Protein AF-A0A2N6PYP4-F1 (afdb_monomer)

Solvent-accessible surface area (backbone atoms only — not comparable to full-atom values): 13063 Å² total; per-residue (Å²): 143,83,83,83,82,66,73,66,64,59,58,57,52,51,53,54,57,56,56,68,74,60,64,76,85,66,78,79,79,72,60,98,86,59,61,52,68,49,66,52,49,76,73,45,78,26,62,72,40,50,34,92,56,58,78,47,77,70,40,59,41,58,76,51,29,41,26,33,29,41,36,20,23,26,24,45,64,95,45,98,85,57,83,66,30,43,27,20,18,33,52,30,38,27,28,22,40,43,36,35,41,97,86,60,50,76,45,70,49,73,48,92,63,65,48,74,42,69,74,41,97,56,53,55,85,60,75,31,67,25,67,44,60,90,76,27,33,30,42,32,57,51,41,31,31,29,56,48,99,85,72,49,38,20,23,7,22,42,30,39,32,19,31,37,67,42,63,43,98,88,74,32,65,28,46,39,80,85,54,80,73,46,77,39,64,16,46,40,89,50,56,83,82,69,58,78,73,75,80,59,29,30,38,60,62,77,80,38,93,49,52,44,40,41,35,31,31,41,30,24,46,10,57,70,86,87,29,39,23,11,36,23,36,24,20,28,39,43,64,126

pLDDT: mean 76.99, std 17.24, range [34.03, 97.5]

Mean predicted aligned error: 11.73 Å

Foldseek 3Di:
DDDDDDPVVVVVVVVVVVVVVDDPPDPPPDDVFFWDFFAWFDKDWFDKAFDAADWDDFQFDPRRKFFFKKKWFFFCDPDVPFQRRLFTQWIKTKIWIWTAGPVRDIATDTDPDIRTDGGDPRTPPDMWMDGHPHQKGFQAKHAAWEQDPVRHIHGRKMKTKIFHWGQDPVRFIWGDPVDDIDITMTGDPDDPDDDDDDDFGSWDDGPDNGGGFKGFGGWIFHDDRSHRSMIITIMTGRDD

Secondary structure (DSSP, 8-state):
------THHHHHHHHHHHHHT----PPP---TTSPEEPP----EEPPPEE---EEEEEEE--TTEEEEEEEEEEEP--STT-GGGG-EEEEEEEEEEEEE-TTS-EEEEE-SS-B---B-S-EEEEEEEEEPPTTEEEEEEEEEEEE-TTS-EEEEEEEEEEEEEEE-TTS-EEE-TTSPPEEEE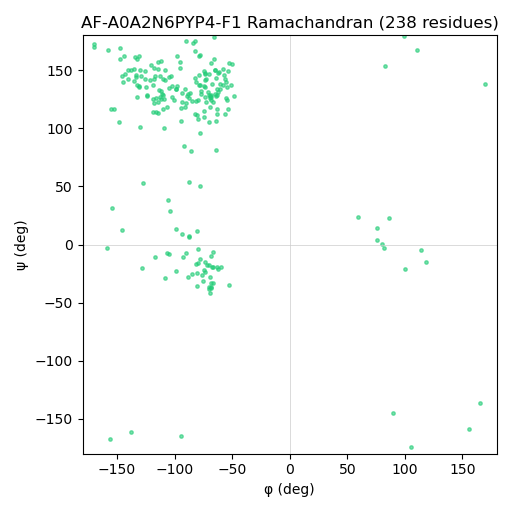EE----SSS----SS-SSSSTTSS--TTEEEEEEEEEE-SSSEEEEEEEEEE---

Radius of gyration: 22.36 Å; Cα contacts (8 Å, |Δi|>4): 614; chains: 1; bounding box: 46×84×56 Å

Nearest PDB structures (foldseek):
  3ck5-assembly1_A  TM=4.327E-01  e=3.291E+00  Streptomyces coelicolor A3(2)
  3h12-assembly1_A  TM=3.541E-01  e=2.202E+00  Bordetella bronchiseptica
  1wzn-assembly1_A  TM=3.382E-01  e=2.202E+00  Pyrococcus horikoshii OT3
  3fvd-assembly1_B  TM=3.854E-01  e=7.352E+00  Roseovarius nubinhibens ISM

Structure (mmCIF, N/CA/C/O backbone):
data_AF-A0A2N6PYP4-F1
#
_entry.id   AF-A0A2N6PYP4-F1
#
loop_
_atom_site.group_PDB
_atom_site.id
_atom_site.type_symbol
_atom_site.label_atom_id
_atom_site.label_alt_id
_atom_site.label_comp_id
_atom_site.label_asym_id
_atom_site.label_entity_id
_atom_site.label_seq_id
_atom_site.pdbx_PDB_ins_code
_atom_site.Cartn_x
_atom_site.Cartn_y
_atom_site.Cartn_z
_atom_site.occupancy
_atom_site.B_iso_or_equiv
_atom_site.auth_seq_id
_atom_site.auth_comp_id
_atom_site.auth_asym_id
_atom_site.auth_atom_id
_atom_site.pdbx_PDB_model_num
ATOM 1 N N . MET A 1 1 ? 2.612 -70.638 4.684 1.00 40.72 1 MET A N 1
ATOM 2 C CA . MET A 1 1 ? 2.086 -69.599 5.594 1.00 40.72 1 MET A CA 1
ATOM 3 C C . MET A 1 1 ? 2.219 -68.247 4.911 1.00 40.72 1 MET A C 1
ATOM 5 O O . MET A 1 1 ? 3.333 -67.774 4.770 1.00 40.72 1 MET A O 1
ATOM 9 N N . LEU A 1 2 ? 1.117 -67.657 4.447 1.00 35.19 2 LEU A N 1
ATOM 10 C CA . LEU A 1 2 ? 1.028 -66.243 4.067 1.00 35.19 2 LEU A CA 1
ATOM 11 C C . LEU A 1 2 ? -0.431 -65.823 4.271 1.00 35.19 2 LEU A C 1
ATOM 13 O O . LEU A 1 2 ? -1.338 -66.407 3.687 1.00 35.19 2 LEU A O 1
ATOM 17 N N . SER A 1 3 ? -0.645 -64.877 5.183 1.00 43.59 3 SER A N 1
ATOM 18 C CA . SER A 1 3 ? -1.962 -64.336 5.523 1.00 43.59 3 SER A CA 1
ATOM 19 C C . SER A 1 3 ? -2.417 -63.348 4.437 1.00 43.59 3 SER A C 1
ATOM 21 O O . SER A 1 3 ? -1.627 -62.469 4.077 1.00 43.59 3 SER A O 1
ATOM 23 N N . PRO A 1 4 ? -3.655 -63.434 3.912 1.00 47.22 4 PRO A N 1
ATOM 24 C CA . PRO A 1 4 ? -4.169 -62.441 2.981 1.00 47.22 4 PRO A CA 1
ATOM 25 C C . PRO A 1 4 ? -4.532 -61.158 3.740 1.00 47.22 4 PRO A C 1
ATOM 27 O O . PRO A 1 4 ? -5.439 -61.132 4.575 1.00 47.22 4 PRO A O 1
ATOM 30 N N . ARG A 1 5 ? -3.807 -60.072 3.446 1.00 48.00 5 ARG A N 1
ATOM 31 C CA . ARG A 1 5 ? -4.099 -58.724 3.953 1.00 48.00 5 ARG A CA 1
ATOM 32 C C . ARG A 1 5 ? -5.465 -58.275 3.424 1.00 48.00 5 ARG A C 1
ATOM 34 O O . ARG A 1 5 ? -5.661 -58.149 2.220 1.00 48.00 5 ARG A O 1
ATOM 41 N N . ARG A 1 6 ? -6.414 -58.056 4.339 1.00 49.41 6 ARG A N 1
ATOM 42 C CA . ARG A 1 6 ? -7.780 -57.610 4.033 1.00 49.41 6 ARG A CA 1
ATOM 43 C C . ARG A 1 6 ? -7.762 -56.161 3.503 1.00 49.41 6 ARG A C 1
ATOM 45 O O . ARG A 1 6 ? -7.258 -55.287 4.209 1.00 49.41 6 ARG A O 1
ATOM 52 N N . PRO A 1 7 ? -8.358 -55.872 2.331 1.00 52.38 7 PRO A N 1
ATOM 53 C CA . PRO A 1 7 ? -8.351 -54.540 1.707 1.00 52.38 7 PRO A CA 1
ATOM 54 C C . PRO A 1 7 ? -9.164 -53.479 2.473 1.00 52.38 7 PRO A C 1
ATOM 56 O O . PRO A 1 7 ? -9.063 -52.290 2.189 1.00 52.38 7 PRO A O 1
ATOM 59 N N . TRP A 1 8 ? -9.945 -53.882 3.479 1.00 48.03 8 TRP A N 1
ATOM 60 C CA . TRP A 1 8 ? -10.807 -52.978 4.248 1.00 48.03 8 TRP A CA 1
ATOM 61 C C . TRP A 1 8 ? -10.057 -52.084 5.242 1.00 48.03 8 TRP A C 1
ATOM 63 O O . TRP A 1 8 ? -10.564 -51.026 5.590 1.00 48.03 8 TRP A O 1
ATOM 73 N N . ALA A 1 9 ? -8.845 -52.462 5.663 1.00 50.41 9 ALA A N 1
ATOM 74 C CA . ALA A 1 9 ? -8.043 -51.640 6.575 1.00 50.41 9 ALA A CA 1
ATOM 75 C C . ALA A 1 9 ? -7.438 -50.397 5.892 1.00 50.41 9 ALA A C 1
ATOM 77 O O . ALA A 1 9 ? -7.134 -49.411 6.555 1.00 50.41 9 ALA A O 1
ATOM 78 N N . VAL A 1 10 ? -7.276 -50.429 4.564 1.00 53.16 10 VAL A N 1
ATOM 79 C CA . VAL A 1 10 ? -6.710 -49.307 3.795 1.00 53.16 10 VAL A CA 1
ATOM 80 C C . VAL A 1 10 ? -7.774 -48.235 3.535 1.00 53.16 10 VAL A C 1
ATOM 82 O O . VAL A 1 10 ? -7.481 -47.044 3.608 1.00 53.16 10 VAL A O 1
ATOM 85 N N . ALA A 1 11 ? -9.028 -48.642 3.315 1.00 52.53 11 ALA A N 1
ATOM 86 C CA . ALA A 1 11 ? -10.138 -47.717 3.085 1.00 52.53 11 ALA A CA 1
ATOM 87 C C . ALA A 1 11 ? -10.508 -46.903 4.341 1.00 52.53 11 ALA A C 1
ATOM 89 O O . ALA A 1 11 ? -10.811 -45.715 4.238 1.00 52.53 11 ALA A O 1
ATOM 90 N N . THR A 1 12 ? -10.432 -47.502 5.535 1.00 52.97 12 THR A N 1
ATOM 91 C CA . THR A 1 12 ? -10.719 -46.802 6.798 1.00 52.97 12 THR A CA 1
ATOM 92 C C . THR A 1 12 ? -9.602 -45.853 7.231 1.00 52.97 12 THR A C 1
ATOM 94 O O . THR A 1 12 ? -9.903 -44.802 7.793 1.00 52.97 12 THR A O 1
ATOM 97 N N . MET A 1 13 ? -8.332 -46.146 6.919 1.00 50.28 13 MET A N 1
ATOM 98 C CA . MET A 1 13 ? -7.240 -45.192 7.167 1.00 50.28 13 MET A CA 1
ATOM 99 C C . MET A 1 13 ? -7.304 -43.975 6.235 1.00 50.28 13 MET A C 1
ATOM 101 O O . MET A 1 13 ? -7.039 -42.863 6.682 1.00 50.28 13 MET A O 1
ATOM 105 N N . LEU A 1 14 ? -7.712 -44.147 4.971 1.00 47.47 14 LEU A N 1
ATOM 106 C CA . LEU A 1 14 ? -7.823 -43.023 4.034 1.00 47.47 14 LEU A CA 1
ATOM 107 C C . LEU A 1 14 ? -8.955 -42.054 4.427 1.00 47.47 14 LEU A C 1
ATOM 109 O O . LEU A 1 14 ? -8.780 -40.840 4.345 1.00 47.47 14 LEU A O 1
ATOM 113 N N . ALA A 1 15 ? -10.079 -42.574 4.932 1.00 51.50 15 ALA A N 1
ATOM 114 C CA . ALA A 1 15 ? -11.191 -41.755 5.420 1.00 51.50 15 ALA A CA 1
ATOM 115 C C . ALA A 1 15 ? -10.836 -40.944 6.683 1.00 51.50 15 ALA A C 1
ATOM 117 O O . ALA A 1 15 ? -11.301 -39.815 6.832 1.00 51.50 15 ALA A O 1
ATOM 118 N N . LEU A 1 16 ? -9.973 -41.473 7.562 1.00 47.06 16 LEU A N 1
ATOM 119 C CA . LEU A 1 16 ? -9.510 -40.743 8.748 1.00 47.06 16 LEU A CA 1
ATOM 120 C C . LEU A 1 16 ? -8.568 -39.584 8.382 1.00 47.06 16 LEU A C 1
ATOM 122 O O . LEU A 1 16 ? -8.659 -38.507 8.966 1.00 47.06 16 LEU A O 1
ATOM 126 N N . VAL A 1 17 ? -7.700 -39.783 7.383 1.00 50.62 17 VAL A N 1
ATOM 127 C CA . VAL A 1 17 ? -6.787 -38.734 6.899 1.00 50.62 17 VAL A CA 1
ATOM 128 C C . VAL A 1 17 ? -7.570 -37.628 6.183 1.00 50.62 17 VAL A C 1
ATOM 130 O O . VAL A 1 17 ? -7.347 -36.451 6.459 1.00 50.62 17 VAL A O 1
ATOM 133 N N . LEU A 1 18 ? -8.564 -37.974 5.358 1.00 46.16 18 LEU A N 1
ATOM 134 C CA . LEU A 1 18 ? -9.419 -36.992 4.674 1.00 46.16 18 LEU A CA 1
ATOM 135 C C . LEU A 1 18 ? -10.347 -36.218 5.628 1.00 46.16 18 LEU A C 1
ATOM 137 O O . LEU A 1 18 ? -10.568 -35.030 5.411 1.00 46.16 18 LEU A O 1
ATOM 141 N N . GLY A 1 19 ? -10.830 -36.836 6.712 1.00 41.84 19 GLY A N 1
ATOM 142 C CA . GLY A 1 19 ? -11.608 -36.140 7.747 1.00 41.84 19 GLY A CA 1
ATOM 143 C C . GLY A 1 19 ? -10.784 -35.146 8.577 1.00 41.84 19 GLY A C 1
AT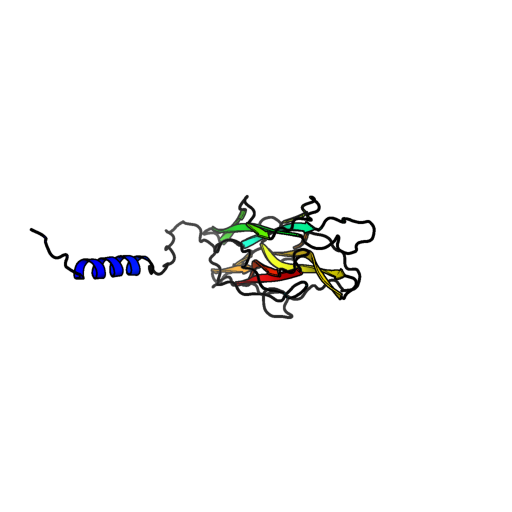OM 144 O O . GLY A 1 19 ? -11.320 -34.146 9.044 1.00 41.84 19 GLY A O 1
ATOM 145 N N . SER A 1 20 ? -9.473 -35.376 8.718 1.00 43.94 20 SER A N 1
ATOM 146 C CA . SER A 1 20 ? -8.565 -34.467 9.439 1.00 43.94 20 SER A CA 1
ATOM 147 C C . SER A 1 20 ? -8.113 -33.243 8.627 1.00 43.94 20 SER A C 1
ATOM 149 O O . SER A 1 20 ? -7.643 -32.267 9.205 1.00 43.94 20 SER A O 1
ATOM 151 N N . LEU A 1 21 ? -8.286 -33.268 7.301 1.00 42.66 21 LEU A N 1
ATOM 152 C CA . LEU A 1 21 ? -7.929 -32.171 6.389 1.00 42.66 21 LEU A CA 1
ATOM 153 C C . LEU A 1 21 ? -9.067 -31.162 6.166 1.00 42.66 21 LEU A C 1
ATOM 155 O O . LEU A 1 21 ? -8.844 -30.115 5.564 1.00 42.66 21 LEU A O 1
ATOM 159 N N . VAL A 1 22 ? -10.269 -31.451 6.672 1.00 43.41 22 VAL A N 1
ATOM 160 C CA . VAL A 1 22 ? -11.443 -30.569 6.599 1.00 43.41 22 VAL A CA 1
ATOM 161 C C . VAL A 1 22 ? -12.012 -30.372 8.003 1.00 43.41 22 VAL A C 1
ATOM 163 O O . VAL A 1 22 ? -13.191 -30.595 8.263 1.00 43.41 22 VAL A O 1
ATOM 166 N N . ALA A 1 23 ? -11.164 -29.961 8.945 1.00 39.88 23 ALA A N 1
ATOM 167 C CA . ALA A 1 23 ? -11.688 -29.229 10.085 1.00 39.88 23 ALA A CA 1
ATOM 168 C C . ALA A 1 23 ? -12.144 -27.864 9.542 1.00 39.88 23 ALA A C 1
ATOM 170 O O . ALA A 1 23 ? -11.304 -27.135 9.002 1.00 39.88 23 ALA A O 1
ATOM 171 N N . PRO A 1 24 ? -13.435 -27.490 9.626 1.00 38.03 24 PRO A N 1
ATOM 172 C CA . PRO A 1 24 ? -13.783 -26.091 9.464 1.00 38.03 24 PRO A CA 1
ATOM 173 C C . PRO A 1 24 ? -12.938 -25.327 10.481 1.00 38.03 24 PRO A C 1
ATOM 175 O O . PRO A 1 24 ? -12.940 -25.663 11.668 1.00 38.03 24 PRO A O 1
ATOM 178 N N . VAL A 1 25 ? -12.169 -24.348 10.004 1.00 45.28 25 VAL A N 1
ATOM 179 C CA . VAL A 1 25 ? -11.500 -23.365 10.854 1.00 45.28 25 VAL A CA 1
ATOM 180 C C . VAL A 1 25 ? -12.620 -22.577 11.525 1.00 45.28 25 VAL A C 1
ATOM 182 O O . VAL A 1 25 ? -13.053 -21.537 11.041 1.00 45.28 25 VAL A O 1
ATOM 185 N N . LEU A 1 26 ? -13.186 -23.138 12.590 1.00 38.81 26 LEU A N 1
ATOM 186 C CA . LEU A 1 26 ? -14.038 -22.395 13.494 1.00 38.81 26 LEU A CA 1
ATOM 187 C C . LEU A 1 26 ? -13.125 -21.342 14.124 1.00 38.81 26 LEU A C 1
ATOM 189 O O . LEU A 1 26 ? -12.041 -21.706 14.599 1.00 38.81 26 LEU A O 1
ATOM 193 N N . PRO A 1 27 ? -13.498 -20.052 14.098 1.00 41.19 27 PRO A N 1
ATOM 194 C CA . PRO A 1 27 ? -12.722 -19.042 14.792 1.00 41.19 27 PRO A CA 1
ATOM 195 C C . PRO A 1 27 ? -12.602 -19.482 16.251 1.00 41.19 27 PRO A C 1
ATOM 197 O O . PRO A 1 27 ? -13.602 -19.814 16.891 1.00 41.19 27 PRO A O 1
ATOM 200 N N . ALA A 1 28 ? -11.368 -19.553 16.750 1.00 47.03 28 ALA A N 1
ATOM 201 C CA . ALA A 1 28 ? -11.121 -19.805 18.157 1.00 47.03 28 ALA A CA 1
ATOM 202 C C . ALA A 1 28 ? -11.912 -18.761 18.952 1.00 47.03 28 ALA A C 1
ATOM 204 O O . ALA A 1 28 ? -11.684 -17.560 18.804 1.00 47.03 28 ALA A O 1
ATOM 205 N N . THR A 1 29 ? -12.884 -19.207 19.745 1.00 44.16 29 THR A N 1
ATOM 206 C CA . THR A 1 29 ? -13.610 -18.325 20.655 1.00 44.16 29 THR A CA 1
ATOM 207 C C . THR A 1 29 ? -12.601 -17.809 21.671 1.00 44.16 29 THR A C 1
ATOM 209 O O . THR A 1 29 ? -12.132 -18.579 22.511 1.00 44.16 29 THR A O 1
ATOM 212 N N . ALA A 1 30 ? -12.222 -16.538 21.543 1.00 47.59 30 ALA A N 1
ATOM 213 C CA . ALA A 1 30 ? -11.328 -15.869 22.476 1.00 47.59 30 ALA A CA 1
ATOM 214 C C . ALA A 1 30 ? -11.882 -16.000 23.903 1.00 47.59 30 ALA A C 1
ATOM 216 O O . ALA A 1 30 ? -13.089 -15.850 24.124 1.00 47.59 30 ALA A O 1
ATOM 217 N N . ALA A 1 31 ? -11.014 -16.313 24.868 1.00 42.62 31 ALA A N 1
ATOM 218 C CA . ALA A 1 31 ? -11.417 -16.345 26.265 1.00 42.62 31 ALA A CA 1
ATOM 219 C C . ALA A 1 31 ? -11.799 -14.922 26.721 1.00 42.62 31 ALA A C 1
ATOM 221 O O . ALA A 1 31 ? -11.241 -13.944 26.213 1.00 42.62 31 ALA A O 1
ATOM 222 N N . PRO A 1 32 ? -12.727 -14.766 27.685 1.00 41.81 32 PRO A N 1
ATOM 223 C CA . PRO A 1 32 ? -13.053 -13.456 28.236 1.00 41.81 32 PRO A CA 1
ATOM 224 C C . PRO A 1 32 ? -11.788 -12.781 28.789 1.00 41.81 32 PRO A C 1
ATOM 226 O O . PRO A 1 32 ? -11.223 -13.243 29.779 1.00 41.81 32 PRO A O 1
ATOM 229 N N . GLY A 1 33 ? -11.346 -11.699 28.142 1.00 47.91 33 GLY A N 1
ATOM 230 C CA . GLY A 1 33 ? -10.139 -10.956 28.517 1.00 47.91 33 GLY A CA 1
ATOM 231 C C . GLY A 1 33 ? -9.039 -10.910 27.453 1.00 47.91 33 GLY A C 1
ATOM 232 O O . GLY A 1 33 ? -8.169 -10.046 27.562 1.00 47.91 33 GLY A O 1
ATOM 233 N N . ASP A 1 34 ? -9.092 -11.754 26.420 1.00 50.62 34 ASP A N 1
ATOM 234 C CA . ASP A 1 34 ? -8.129 -11.698 25.316 1.00 50.62 34 ASP A CA 1
ATOM 235 C C . ASP A 1 34 ? -8.480 -10.573 24.325 1.00 50.62 34 ASP A C 1
ATOM 237 O O . ASP A 1 34 ? -9.653 -10.406 23.975 1.00 50.62 34 ASP A O 1
ATOM 241 N N . PRO A 1 35 ? -7.492 -9.791 23.846 1.00 57.16 35 PRO A N 1
ATOM 242 C CA . PRO A 1 35 ? -7.743 -8.769 22.841 1.00 57.16 35 PRO A CA 1
ATOM 243 C C . PRO A 1 35 ? -8.259 -9.417 21.555 1.00 57.16 35 PRO A C 1
ATOM 245 O O . PRO A 1 35 ? -7.662 -10.367 21.040 1.00 57.16 35 PRO A O 1
ATOM 248 N N . ALA A 1 36 ? -9.347 -8.874 21.008 1.00 65.94 36 ALA A N 1
ATOM 249 C CA . ALA A 1 36 ? -9.861 -9.327 19.725 1.00 65.94 36 ALA A CA 1
ATOM 250 C C . ALA A 1 36 ? -8.811 -9.054 18.635 1.00 65.94 36 ALA A C 1
ATOM 252 O O . ALA A 1 36 ? -8.284 -7.939 18.520 1.00 65.94 36 ALA A O 1
ATOM 253 N N . GLN A 1 37 ? -8.483 -10.086 17.854 1.00 70.12 37 GLN A N 1
ATOM 254 C CA . GLN A 1 37 ? -7.639 -9.946 16.671 1.00 70.12 37 GLN A CA 1
ATOM 255 C C . GLN A 1 37 ? -8.477 -9.474 15.489 1.00 70.12 37 GLN A C 1
ATOM 257 O O . GLN A 1 37 ? -9.617 -9.899 15.310 1.00 70.12 37 GLN A O 1
ATOM 262 N N . LEU A 1 38 ? -7.883 -8.623 14.655 1.00 79.31 38 LEU A N 1
ATOM 263 C CA . LEU A 1 38 ? -8.496 -8.225 13.396 1.00 79.31 38 LEU A CA 1
ATOM 264 C C . LEU A 1 38 ? -8.586 -9.419 12.440 1.00 79.31 38 LEU A C 1
ATOM 266 O O . LEU A 1 38 ? -7.566 -10.005 12.073 1.00 79.31 38 LEU A O 1
ATOM 270 N N . TYR A 1 39 ? -9.803 -9.719 11.996 1.00 79.50 39 TYR A N 1
ATOM 271 C CA . TYR A 1 39 ? -10.062 -10.617 10.880 1.00 79.50 39 TYR A CA 1
ATOM 272 C C . TYR A 1 39 ? -10.304 -9.794 9.612 1.00 79.50 39 TYR A C 1
ATOM 274 O O . TYR A 1 39 ? -11.030 -8.804 9.641 1.00 79.50 39 TYR A O 1
ATOM 282 N N . LEU A 1 40 ? -9.678 -10.185 8.504 1.00 83.50 40 LEU A N 1
ATOM 283 C CA . LEU A 1 40 ? -9.861 -9.545 7.203 1.00 83.50 40 LEU A CA 1
ATOM 284 C C . LEU A 1 40 ? -10.566 -10.509 6.253 1.00 83.50 40 LEU A C 1
ATOM 286 O O . LEU A 1 40 ? -10.326 -11.717 6.284 1.00 83.50 40 LEU A O 1
ATOM 290 N N . GLY A 1 41 ? -11.419 -9.969 5.385 1.00 81.25 41 GLY A N 1
ATOM 291 C CA . GLY A 1 41 ? -12.081 -10.737 4.340 1.00 81.25 41 GLY A CA 1
ATOM 292 C C . GLY A 1 41 ? -11.117 -11.289 3.282 1.00 81.25 41 GLY A C 1
ATOM 293 O O . GLY A 1 41 ? -9.904 -11.037 3.279 1.00 81.25 41 GLY A O 1
ATOM 294 N N . VAL A 1 42 ? -11.684 -12.027 2.326 1.00 85.38 42 VAL A N 1
ATOM 295 C CA . VAL A 1 42 ? -10.950 -12.524 1.153 1.00 85.38 42 VAL A CA 1
ATOM 296 C C . VAL A 1 42 ? -10.401 -11.345 0.349 1.00 85.38 42 VAL A C 1
ATOM 298 O O . VAL A 1 42 ? -11.085 -10.334 0.175 1.00 85.38 42 VAL A O 1
ATOM 301 N N . SER A 1 43 ? -9.160 -11.462 -0.135 1.00 85.81 43 SER A N 1
ATOM 302 C CA . SER A 1 43 ? -8.577 -10.410 -0.961 1.00 85.81 43 SER A CA 1
ATOM 303 C C . SER A 1 43 ? -9.169 -10.374 -2.367 1.00 85.81 43 SER A C 1
ATOM 305 O O . SER A 1 43 ? -9.503 -11.399 -2.960 1.00 85.81 43 SER A O 1
ATOM 307 N N . TYR A 1 44 ? -9.259 -9.169 -2.917 1.00 86.06 44 TYR A N 1
ATOM 308 C CA . TYR A 1 44 ? -9.655 -8.907 -4.295 1.00 86.06 44 TYR A CA 1
ATOM 309 C C . TYR A 1 44 ? -8.714 -7.883 -4.935 1.00 86.06 44 TYR A C 1
ATOM 311 O O . TYR A 1 44 ? -7.989 -7.158 -4.249 1.00 86.06 44 TYR A O 1
ATOM 319 N N . GLU A 1 45 ? -8.705 -7.839 -6.264 1.00 84.94 45 GLU A N 1
ATOM 320 C CA . GLU A 1 45 ? -7.782 -7.000 -7.026 1.00 84.94 45 GLU A CA 1
ATOM 321 C C . GLU A 1 45 ? -8.369 -5.617 -7.315 1.00 84.94 45 GLU A C 1
ATOM 323 O O . GLU A 1 45 ? -9.510 -5.475 -7.758 1.00 84.94 45 GLU A O 1
ATOM 328 N N . GLY A 1 46 ? -7.556 -4.591 -7.087 1.00 81.88 46 GLY A N 1
ATOM 329 C CA . GLY A 1 46 ? -7.806 -3.226 -7.520 1.00 81.88 46 GLY A CA 1
ATOM 330 C C . GLY A 1 46 ? -7.371 -2.962 -8.968 1.00 81.88 46 GLY A C 1
ATOM 331 O O . GLY A 1 46 ? -6.706 -3.799 -9.587 1.00 81.88 46 GLY A O 1
ATOM 332 N N . PRO A 1 47 ? -7.679 -1.775 -9.525 1.00 81.81 47 PRO A N 1
ATOM 333 C CA . PRO A 1 47 ? -7.190 -1.354 -10.833 1.00 81.81 47 PRO A CA 1
ATOM 334 C C . PRO A 1 47 ? -5.663 -1.259 -10.882 1.00 81.81 47 PRO A C 1
ATOM 336 O O . PRO A 1 47 ? -5.017 -0.873 -9.907 1.00 81.81 47 PRO A O 1
ATOM 339 N N . ILE A 1 48 ? -5.105 -1.535 -12.056 1.00 84.38 48 ILE A N 1
ATOM 340 C CA . ILE A 1 48 ? -3.661 -1.565 -12.287 1.00 84.38 48 ILE A CA 1
ATOM 341 C C . ILE A 1 48 ? -3.004 -0.175 -12.243 1.00 84.38 48 ILE A C 1
ATOM 343 O O . ILE A 1 48 ? -3.591 0.822 -12.671 1.00 84.38 48 ILE A O 1
ATOM 347 N N . VAL A 1 49 ? -1.760 -0.132 -11.764 1.00 81.94 49 VAL A N 1
ATOM 348 C CA . VAL A 1 49 ? -0.788 0.956 -11.947 1.00 81.94 49 VAL A CA 1
ATOM 349 C C . VAL A 1 49 ? 0.315 0.455 -12.879 1.00 81.94 49 VAL A C 1
ATOM 351 O O . VAL A 1 49 ? 0.870 -0.607 -12.619 1.00 81.94 49 VAL A O 1
ATOM 354 N N . GLY A 1 50 ? 0.646 1.193 -13.943 1.00 81.44 50 GLY A N 1
ATOM 355 C CA . GLY A 1 50 ? 1.609 0.755 -14.965 1.00 81.44 50 GLY A CA 1
ATOM 356 C C . GLY A 1 50 ? 0.973 -0.022 -16.124 1.00 81.44 50 GLY A C 1
ATOM 357 O O . GLY A 1 50 ? -0.135 0.296 -16.558 1.00 81.44 50 GLY A O 1
ATOM 358 N N . SER A 1 51 ? 1.694 -1.011 -16.649 1.00 83.06 51 SER A N 1
ATOM 359 C CA . SER A 1 51 ? 1.290 -1.866 -17.771 1.00 83.06 51 SER A CA 1
ATOM 360 C C . SER A 1 51 ? 0.712 -3.200 -17.309 1.00 83.06 51 SER A C 1
ATOM 362 O O . SER A 1 51 ? 1.287 -3.872 -16.456 1.00 83.06 51 SER A O 1
ATOM 364 N N . ALA A 1 52 ? -0.389 -3.624 -17.934 1.00 82.00 52 ALA A N 1
ATOM 365 C CA . ALA A 1 52 ? -0.948 -4.963 -17.744 1.00 82.00 52 ALA A CA 1
ATOM 366 C C . ALA A 1 52 ? -0.082 -6.011 -18.452 1.00 82.00 52 ALA A C 1
ATOM 368 O O . ALA A 1 52 ? 0.203 -5.867 -19.645 1.00 82.00 52 ALA A O 1
ATOM 369 N N . LYS A 1 53 ? 0.328 -7.047 -17.715 1.00 82.12 53 LYS A N 1
ATOM 370 C CA . LYS A 1 53 ? 1.111 -8.190 -18.202 1.00 82.12 53 LYS A CA 1
ATOM 371 C C . LYS A 1 53 ? 0.558 -9.480 -17.589 1.00 82.12 53 LYS A C 1
ATOM 373 O O . LYS A 1 53 ? -0.587 -9.508 -17.140 1.00 82.12 53 LYS A O 1
ATOM 378 N N . ASP A 1 54 ? 1.353 -10.545 -17.610 1.00 75.81 54 ASP A N 1
ATOM 379 C CA . ASP A 1 54 ? 1.013 -11.773 -16.909 1.00 75.81 54 ASP A CA 1
ATOM 380 C C . ASP A 1 54 ? 1.077 -11.542 -15.395 1.00 75.81 54 ASP A C 1
ATOM 382 O O . ASP A 1 54 ? 2.059 -11.027 -14.846 1.00 75.81 54 ASP A O 1
ATOM 386 N N . LEU A 1 55 ? -0.017 -11.921 -14.737 1.00 64.56 55 LEU A N 1
ATOM 387 C CA . LEU A 1 55 ? -0.208 -11.797 -13.300 1.00 64.56 55 LEU A CA 1
ATOM 388 C C . LEU A 1 55 ? 0.708 -12.768 -12.555 1.00 64.56 55 LEU A C 1
ATOM 390 O O . LEU A 1 55 ? 0.637 -13.983 -12.756 1.00 64.56 55 LEU A O 1
ATOM 394 N N . THR A 1 56 ? 1.505 -12.250 -11.622 1.00 68.00 56 THR A N 1
ATOM 395 C CA . THR A 1 56 ? 2.172 -13.097 -10.630 1.00 68.00 56 THR A CA 1
ATOM 396 C C . THR A 1 56 ? 1.230 -13.414 -9.468 1.00 68.00 56 THR A C 1
ATOM 398 O O . THR A 1 56 ? 0.201 -12.762 -9.267 1.00 68.00 56 THR A O 1
ATOM 401 N N . ALA A 1 57 ? 1.608 -14.391 -8.640 1.00 81.88 57 ALA A N 1
ATOM 402 C CA . ALA A 1 57 ? 0.969 -14.584 -7.341 1.00 81.88 57 ALA A CA 1
ATOM 403 C C . ALA A 1 57 ? 0.988 -13.273 -6.513 1.00 81.88 57 ALA A C 1
ATOM 405 O O . ALA A 1 57 ? 1.908 -12.460 -6.677 1.00 81.88 57 ALA A O 1
ATOM 406 N N . PRO A 1 58 ? -0.014 -13.046 -5.644 1.00 86.62 58 PRO A N 1
ATOM 407 C CA . PRO A 1 58 ? -0.067 -11.854 -4.807 1.00 86.62 58 PRO A CA 1
ATOM 408 C C . PRO A 1 58 ? 1.048 -11.832 -3.757 1.00 86.62 58 PRO A C 1
ATOM 410 O O . PRO A 1 58 ? 1.300 -12.824 -3.075 1.00 86.62 58 PRO A O 1
ATOM 413 N N . THR A 1 59 ? 1.644 -10.656 -3.575 1.00 93.25 59 THR A N 1
ATOM 414 C CA . THR A 1 59 ? 2.480 -10.308 -2.424 1.00 93.25 59 THR A CA 1
ATOM 415 C C . THR A 1 59 ? 1.580 -9.620 -1.403 1.00 93.25 59 THR A C 1
ATOM 417 O O . THR A 1 59 ? 1.168 -8.476 -1.601 1.00 93.25 59 THR A O 1
ATOM 420 N N . GLU A 1 60 ? 1.236 -10.312 -0.318 1.00 93.81 60 GLU A N 1
ATOM 421 C CA . GLU A 1 60 ? 0.279 -9.833 0.686 1.00 93.81 60 GLU A CA 1
ATOM 422 C C . GLU A 1 60 ? 0.821 -9.960 2.107 1.00 93.81 60 GLU A C 1
ATOM 424 O O . GLU A 1 60 ? 1.557 -10.886 2.444 1.00 93.81 60 GLU A O 1
ATOM 429 N N . CYS A 1 61 ? 0.373 -9.054 2.974 1.00 93.44 61 CYS A N 1
ATOM 430 C CA . CYS A 1 61 ? 0.456 -9.240 4.411 1.00 93.44 61 CYS A CA 1
ATOM 431 C C . CYS A 1 61 ? -0.280 -10.520 4.848 1.00 93.44 61 CYS A C 1
ATOM 433 O O . CYS A 1 61 ? -1.282 -10.894 4.224 1.00 93.44 61 CYS A O 1
ATOM 435 N N . PRO A 1 62 ? 0.148 -11.167 5.951 1.00 89.69 62 PRO A N 1
ATOM 436 C CA . PRO A 1 62 ? -0.583 -12.285 6.547 1.00 89.69 62 PRO A CA 1
ATOM 437 C C . PRO A 1 62 ? -2.070 -11.963 6.771 1.00 89.69 62 PRO A C 1
ATOM 439 O O . PRO A 1 62 ? -2.440 -10.799 6.914 1.00 89.69 62 PRO A O 1
ATOM 442 N N . ALA A 1 63 ? -2.924 -12.990 6.821 1.00 81.19 63 ALA A N 1
ATOM 443 C CA . ALA A 1 63 ? -4.386 -12.831 6.839 1.00 81.19 63 ALA A CA 1
ATOM 444 C C . ALA A 1 63 ? -4.913 -11.878 7.935 1.00 81.19 63 ALA A C 1
ATOM 446 O O . ALA A 1 63 ? -5.838 -11.117 7.679 1.00 81.19 63 ALA A O 1
ATOM 447 N N . ASN A 1 64 ? -4.272 -11.849 9.108 1.00 80.44 64 ASN A N 1
ATOM 448 C CA . ASN A 1 64 ? -4.673 -11.016 10.253 1.00 80.44 64 ASN A CA 1
ATOM 449 C C . ASN A 1 64 ? -3.764 -9.785 10.427 1.00 80.44 64 ASN A C 1
ATOM 451 O O . ASN A 1 64 ? -3.474 -9.343 11.540 1.00 80.44 64 ASN A O 1
ATOM 455 N N . SER A 1 65 ? -3.197 -9.281 9.333 1.00 89.00 65 SER A N 1
ATOM 456 C CA . SER A 1 65 ? -2.269 -8.154 9.351 1.00 89.00 65 SER A CA 1
ATOM 457 C C . SER A 1 65 ? -2.620 -7.131 8.287 1.00 89.00 65 SER A C 1
ATOM 459 O O . SER A 1 65 ? -3.059 -7.462 7.187 1.00 89.00 65 SER A O 1
ATOM 461 N N . VAL A 1 66 ? -2.378 -5.871 8.618 1.00 90.81 66 VAL A N 1
ATOM 462 C CA . VAL A 1 66 ? -2.605 -4.729 7.735 1.00 90.81 66 VAL A CA 1
ATOM 463 C C . VAL A 1 66 ? -1.287 -4.145 7.266 1.00 90.81 66 VAL A C 1
ATOM 465 O O . VAL A 1 66 ? -0.285 -4.185 7.982 1.00 90.81 66 VAL A O 1
ATOM 468 N N . LEU A 1 67 ? -1.292 -3.577 6.066 1.00 94.75 67 LEU A N 1
ATOM 469 C CA . LEU A 1 67 ? -0.133 -2.901 5.506 1.00 94.75 67 LEU A CA 1
ATOM 470 C C . LEU A 1 67 ? 0.133 -1.579 6.250 1.00 94.75 67 LEU A C 1
ATOM 472 O O . LEU A 1 67 ? -0.774 -0.762 6.428 1.00 94.75 67 LEU A O 1
ATOM 476 N N . THR A 1 68 ? 1.381 -1.354 6.662 1.00 95.38 68 THR A N 1
ATOM 477 C CA . THR A 1 68 ? 1.816 -0.140 7.381 1.00 95.38 68 THR A CA 1
ATOM 478 C C . THR A 1 68 ? 3.032 0.540 6.771 1.00 95.38 68 THR A C 1
ATOM 480 O O . THR A 1 68 ? 3.217 1.738 6.980 1.00 95.38 68 THR A O 1
ATOM 483 N N . ALA A 1 69 ? 3.830 -0.164 5.971 1.00 96.31 69 ALA A N 1
ATOM 484 C CA . ALA A 1 69 ? 4.867 0.469 5.170 1.00 96.31 69 ALA A CA 1
ATOM 485 C C . ALA A 1 69 ? 5.092 -0.255 3.850 1.00 96.31 69 ALA A C 1
ATOM 487 O O . ALA A 1 69 ? 4.778 -1.435 3.694 1.00 96.31 69 ALA A O 1
ATOM 488 N N . VAL A 1 70 ? 5.693 0.463 2.912 1.00 96.94 70 VAL A N 1
ATOM 489 C CA . VAL A 1 70 ? 6.207 -0.092 1.664 1.00 96.94 70 VAL A CA 1
ATOM 490 C C . VAL A 1 70 ? 7.664 0.286 1.507 1.00 96.94 70 VAL A C 1
ATOM 492 O O . VAL A 1 70 ? 8.101 1.349 1.955 1.00 96.94 70 VAL A O 1
ATOM 495 N N . ARG A 1 71 ? 8.408 -0.592 0.849 1.00 95.94 71 ARG A N 1
ATOM 496 C CA . ARG A 1 71 ? 9.818 -0.398 0.559 1.00 95.94 71 ARG A CA 1
ATOM 497 C C . ARG A 1 71 ? 10.073 -0.715 -0.896 1.00 95.94 71 ARG A C 1
ATOM 499 O O . ARG A 1 71 ? 9.700 -1.785 -1.366 1.00 95.94 71 ARG A O 1
ATOM 506 N N . THR A 1 72 ? 10.687 0.212 -1.604 1.00 94.44 72 THR A N 1
ATOM 507 C CA . THR A 1 72 ? 10.877 0.118 -3.045 1.00 94.44 72 THR A CA 1
ATOM 508 C C . THR A 1 72 ? 12.316 0.403 -3.428 1.00 94.44 72 THR A C 1
ATOM 510 O O . THR A 1 72 ? 13.101 0.950 -2.654 1.00 94.44 72 THR A O 1
ATOM 513 N N . GLU A 1 73 ? 12.673 -0.004 -4.635 1.00 92.38 73 GLU A N 1
ATOM 514 C CA . GLU A 1 73 ? 13.966 0.284 -5.235 1.00 92.38 73 GLU A CA 1
ATOM 515 C C . GLU A 1 73 ? 13.757 0.488 -6.729 1.00 92.38 73 GLU A C 1
ATOM 517 O O . GLU A 1 73 ? 12.955 -0.221 -7.344 1.00 92.38 73 GLU A O 1
ATOM 522 N N . ASN A 1 74 ? 14.454 1.467 -7.297 1.00 89.31 74 ASN A N 1
ATOM 523 C CA . ASN A 1 74 ? 14.421 1.738 -8.726 1.00 89.31 74 ASN A CA 1
ATOM 524 C C . ASN A 1 74 ? 15.623 1.104 -9.433 1.00 89.31 74 ASN A C 1
ATOM 526 O O . ASN A 1 74 ? 16.633 0.750 -8.816 1.00 89.31 74 ASN A O 1
ATOM 530 N N . ARG A 1 75 ? 15.506 0.976 -10.751 1.00 85.81 75 ARG A N 1
ATOM 531 C CA . ARG A 1 75 ? 16.545 0.470 -11.642 1.00 85.81 75 ARG A CA 1
ATOM 532 C C . ARG A 1 75 ? 17.793 1.365 -11.611 1.00 85.81 75 ARG A C 1
ATOM 534 O O . ARG A 1 75 ? 17.722 2.582 -11.405 1.00 85.81 75 ARG A O 1
ATOM 541 N N . THR A 1 76 ? 18.966 0.771 -11.793 1.00 78.62 76 THR A N 1
ATOM 542 C CA . THR A 1 76 ? 20.197 1.526 -12.057 1.00 78.62 76 THR A CA 1
ATOM 543 C C . THR A 1 76 ? 20.201 2.078 -13.490 1.00 78.62 76 THR A C 1
ATOM 545 O O . THR A 1 76 ? 19.641 1.475 -14.404 1.00 78.62 76 THR A O 1
ATOM 548 N N . ALA A 1 77 ? 20.820 3.241 -13.699 1.00 65.00 77 ALA A N 1
ATOM 549 C CA . ALA A 1 77 ? 21.010 3.816 -15.028 1.00 65.00 77 ALA A CA 1
ATOM 550 C C . ALA A 1 77 ? 22.294 3.247 -15.655 1.00 65.00 77 ALA A C 1
ATOM 552 O O . ALA A 1 77 ? 23.337 3.897 -15.626 1.00 65.00 77 ALA A O 1
ATOM 553 N N . GLU A 1 78 ? 22.258 2.042 -16.224 1.00 55.34 78 GLU A N 1
ATOM 554 C CA . GLU A 1 78 ? 23.411 1.469 -16.946 1.00 55.34 78 GLU A CA 1
ATOM 555 C C . GLU A 1 78 ? 23.568 2.065 -18.363 1.00 55.34 78 GLU A C 1
ATOM 557 O O . GLU A 1 78 ? 23.642 1.345 -19.348 1.00 55.34 78 GLU A O 1
ATOM 562 N N . ALA A 1 79 ? 23.560 3.400 -18.475 1.00 38.94 79 ALA A N 1
ATOM 563 C CA . ALA A 1 79 ? 24.138 4.219 -19.554 1.00 38.94 79 ALA A CA 1
ATOM 564 C C . ALA A 1 79 ? 23.672 5.684 -19.397 1.00 38.94 79 ALA A C 1
ATOM 566 O O . ALA A 1 79 ? 22.474 5.912 -19.174 1.00 38.94 79 ALA A O 1
ATOM 567 N N . PRO A 1 80 ? 24.548 6.696 -19.587 1.00 34.03 80 PRO A N 1
ATOM 568 C CA . PRO A 1 80 ? 24.116 8.086 -19.711 1.00 34.03 80 PRO A CA 1
ATOM 569 C C . PRO A 1 80 ? 23.233 8.221 -20.961 1.00 34.03 80 PRO A C 1
ATOM 571 O O . PRO A 1 80 ? 23.716 8.054 -22.077 1.00 34.03 80 PRO A O 1
ATOM 574 N N . GLY A 1 81 ? 21.937 8.484 -20.773 1.00 48.72 81 GLY A N 1
ATOM 575 C CA . GLY A 1 81 ? 20.959 8.632 -21.861 1.00 48.72 81 GLY A CA 1
ATOM 576 C C . GLY A 1 81 ? 19.871 7.555 -21.928 1.00 48.72 81 GLY A C 1
ATOM 577 O O . GLY A 1 81 ? 18.954 7.701 -22.729 1.00 48.72 81 GLY A O 1
ATOM 578 N N . SER A 1 82 ? 19.917 6.512 -21.088 1.00 52.16 82 SER A N 1
ATOM 579 C CA . SER A 1 82 ? 18.786 5.580 -20.957 1.00 52.16 82 SER A CA 1
ATOM 580 C C . SER A 1 82 ? 17.703 6.175 -20.048 1.00 52.16 82 SER A C 1
ATOM 582 O O . SER A 1 82 ? 17.965 6.575 -18.915 1.00 52.16 82 SER A O 1
ATOM 584 N N . THR A 1 83 ? 16.476 6.268 -20.555 1.00 55.59 83 THR A N 1
ATOM 585 C CA . THR A 1 83 ? 15.329 6.865 -19.852 1.00 55.59 83 THR A CA 1
ATOM 586 C C . THR A 1 83 ? 14.720 5.923 -18.798 1.00 55.59 83 THR A C 1
ATOM 588 O O . THR A 1 83 ? 13.974 6.373 -17.940 1.00 55.59 83 THR A O 1
ATOM 591 N N . GLY A 1 84 ? 15.077 4.630 -18.790 1.00 58.53 84 GLY A N 1
ATOM 592 C CA . GLY A 1 84 ? 14.505 3.589 -17.917 1.00 58.53 84 GLY A CA 1
ATOM 593 C C . GLY A 1 84 ? 15.045 3.508 -16.479 1.00 58.53 84 GLY A C 1
ATOM 594 O O . GLY A 1 84 ? 14.776 2.533 -15.778 1.00 58.53 84 GLY A O 1
ATOM 595 N N . ASN A 1 85 ? 15.805 4.495 -16.006 1.00 67.31 85 ASN A N 1
ATOM 596 C CA . ASN A 1 85 ? 16.383 4.483 -14.655 1.00 67.31 85 ASN A CA 1
ATOM 597 C C . ASN A 1 85 ? 15.331 4.578 -13.533 1.00 67.31 85 ASN A C 1
ATOM 599 O O . ASN A 1 85 ? 15.606 4.204 -12.395 1.00 67.31 85 ASN A O 1
ATOM 603 N N . SER A 1 86 ? 14.123 5.041 -13.841 1.00 78.44 86 SER A N 1
ATOM 604 C CA . SER A 1 86 ? 13.057 5.226 -12.856 1.00 78.44 86 SER A CA 1
ATOM 605 C C . SER A 1 86 ? 12.111 4.040 -12.718 1.00 78.44 86 SER A C 1
ATOM 607 O O . SER A 1 86 ? 11.119 4.165 -12.020 1.00 78.44 86 SER A O 1
ATOM 609 N N . ILE A 1 87 ? 12.384 2.884 -13.324 1.00 86.12 87 ILE A N 1
ATOM 610 C CA . ILE A 1 87 ? 11.527 1.68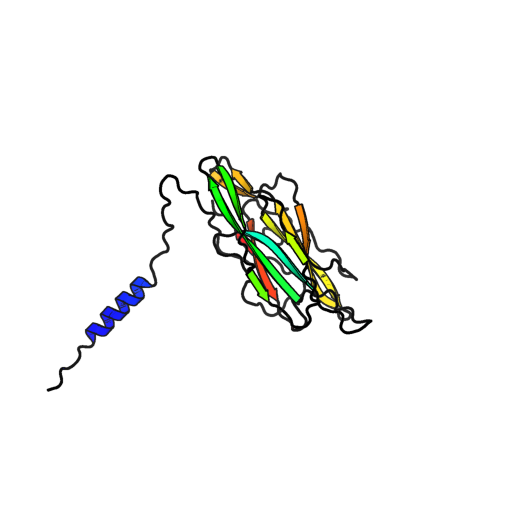8 -13.219 1.00 86.12 87 ILE A CA 1
ATOM 611 C C . ILE A 1 87 ? 11.671 1.048 -11.832 1.00 86.12 87 ILE A C 1
ATOM 613 O O . ILE A 1 87 ? 12.792 0.899 -11.349 1.00 86.12 87 ILE A O 1
ATOM 617 N N . LEU A 1 88 ? 10.572 0.651 -11.184 1.00 89.69 88 LEU A N 1
ATOM 618 C CA . LEU A 1 88 ? 10.622 -0.126 -9.942 1.00 89.69 88 LEU A CA 1
ATOM 619 C C . LEU A 1 88 ? 11.147 -1.546 -10.191 1.00 89.69 88 LEU A C 1
ATOM 621 O O . LEU A 1 88 ? 10.616 -2.290 -11.010 1.00 89.69 88 LEU A O 1
ATOM 625 N N . THR A 1 89 ? 12.159 -1.945 -9.428 1.00 90.38 89 THR A N 1
ATOM 626 C CA . THR A 1 89 ? 12.796 -3.274 -9.476 1.00 90.38 89 THR A CA 1
ATOM 627 C C . THR A 1 89 ? 12.639 -4.052 -8.174 1.00 90.38 89 THR A C 1
ATOM 629 O O . THR A 1 89 ? 12.908 -5.250 -8.145 1.00 90.38 8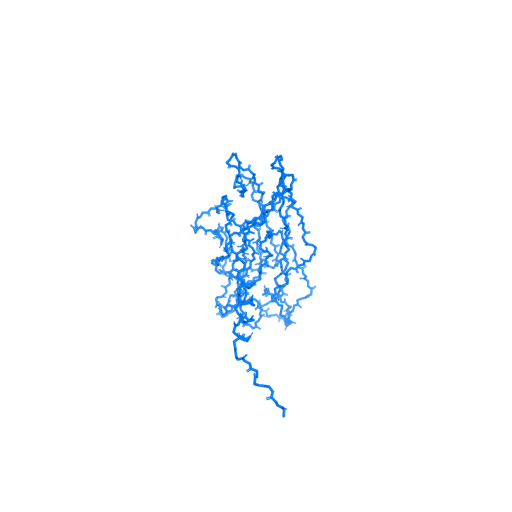9 THR A O 1
ATOM 632 N N . ARG A 1 90 ? 12.168 -3.401 -7.105 1.00 92.00 90 ARG A N 1
ATOM 633 C CA . ARG A 1 90 ? 11.793 -4.026 -5.831 1.00 92.00 90 ARG A CA 1
ATOM 634 C C . ARG A 1 90 ? 10.536 -3.380 -5.284 1.00 92.00 90 ARG A C 1
ATOM 636 O O . ARG A 1 90 ? 10.395 -2.157 -5.329 1.00 92.00 90 ARG A O 1
ATOM 643 N N . PHE A 1 91 ? 9.680 -4.199 -4.682 1.00 93.31 91 PHE A N 1
ATOM 644 C CA . PHE A 1 91 ? 8.544 -3.726 -3.905 1.00 93.31 91 PHE A CA 1
ATOM 645 C C . PHE A 1 91 ? 8.230 -4.707 -2.761 1.00 93.31 91 PHE A C 1
ATOM 647 O O . PHE A 1 91 ? 7.688 -5.790 -2.964 1.00 93.31 91 PHE A O 1
ATOM 654 N N . SER A 1 92 ? 8.585 -4.329 -1.538 1.00 95.88 92 SER A N 1
ATOM 655 C CA . SER A 1 92 ? 8.361 -5.105 -0.314 1.00 95.88 92 SER A CA 1
ATOM 656 C C . SER A 1 92 ? 7.338 -4.411 0.588 1.00 95.88 92 SER A C 1
ATOM 658 O O . SER A 1 92 ? 7.141 -3.193 0.511 1.00 95.88 92 SER A O 1
ATOM 660 N N . LEU A 1 93 ? 6.710 -5.183 1.473 1.00 97.50 93 LEU A N 1
ATOM 661 C CA . LEU A 1 93 ? 5.657 -4.721 2.377 1.00 97.50 93 LEU A CA 1
ATOM 662 C C . LEU A 1 93 ? 6.078 -4.882 3.836 1.00 97.50 93 LEU A C 1
ATOM 664 O O . LEU A 1 93 ? 6.696 -5.881 4.197 1.00 97.50 93 LEU A O 1
ATOM 668 N N . GLN A 1 94 ? 5.701 -3.930 4.684 1.00 96.94 94 GLN A N 1
ATOM 669 C CA . GLN A 1 94 ? 5.749 -4.084 6.133 1.00 96.94 94 GLN A CA 1
ATOM 670 C C . GLN A 1 94 ? 4.332 -4.115 6.675 1.00 96.94 94 GLN A C 1
ATOM 672 O O . GLN A 1 94 ? 3.497 -3.276 6.328 1.00 96.94 94 GLN A O 1
ATOM 677 N N . CYS A 1 95 ? 4.077 -5.095 7.528 1.00 95.38 95 CYS A N 1
ATOM 678 C CA . CYS A 1 95 ? 2.747 -5.398 8.016 1.00 95.38 95 CYS A CA 1
ATOM 679 C C . CYS A 1 95 ? 2.691 -5.218 9.528 1.00 95.38 95 CYS A C 1
ATOM 681 O O . CYS A 1 95 ? 3.686 -5.430 10.222 1.00 95.38 95 CYS A O 1
ATOM 683 N N . SER A 1 96 ? 1.513 -4.894 10.041 1.00 92.69 96 SER A N 1
ATOM 684 C CA . SER A 1 96 ? 1.246 -4.851 11.474 1.00 92.69 96 SER A CA 1
ATOM 685 C C . SER A 1 96 ? 0.053 -5.723 11.822 1.00 92.69 96 SER A C 1
ATOM 687 O O . SER A 1 96 ? -0.938 -5.748 11.093 1.00 92.69 96 SER A O 1
ATOM 689 N N . THR A 1 97 ? 0.122 -6.403 12.960 1.00 90.69 97 THR A N 1
ATOM 690 C CA . THR A 1 97 ? -1.058 -7.005 13.580 1.00 90.69 97 THR A CA 1
ATOM 691 C C . THR A 1 97 ? -1.806 -5.932 14.359 1.00 90.69 97 THR A C 1
ATOM 693 O O . THR A 1 97 ? -1.192 -5.078 15.005 1.00 90.69 97 THR A O 1
ATOM 696 N N . ILE A 1 98 ? -3.135 -5.957 14.279 1.00 88.12 98 ILE A N 1
ATOM 697 C CA . ILE A 1 98 ? -3.996 -5.077 15.069 1.00 88.12 98 ILE A CA 1
ATOM 698 C C . ILE A 1 98 ? -4.632 -5.887 16.186 1.00 88.12 98 ILE A C 1
ATOM 700 O O . ILE A 1 98 ? -5.145 -6.986 15.971 1.00 88.12 98 ILE A O 1
ATOM 704 N N . THR A 1 99 ? -4.608 -5.301 17.374 1.00 86.25 99 THR A N 1
ATOM 705 C CA . THR A 1 99 ? -5.314 -5.773 18.558 1.00 86.25 99 THR A CA 1
ATOM 706 C C . THR A 1 99 ? -6.253 -4.680 19.039 1.00 86.25 99 THR A C 1
ATOM 708 O O . THR A 1 99 ? -5.923 -3.492 18.987 1.00 86.25 99 THR A O 1
ATOM 711 N N . LEU A 1 100 ? -7.436 -5.086 19.487 1.00 84.06 100 LEU A N 1
ATOM 712 C CA . LEU A 1 100 ? -8.409 -4.202 20.108 1.00 84.06 100 LEU A CA 1
ATOM 713 C C . LEU A 1 100 ? -8.538 -4.566 21.587 1.00 84.06 100 LEU A C 1
ATOM 715 O O . LEU A 1 100 ? -8.808 -5.720 21.925 1.00 84.06 100 LEU A O 1
ATOM 719 N N . SER A 1 101 ? -8.342 -3.590 22.471 1.00 81.88 101 SER A N 1
ATOM 720 C CA . SER A 1 101 ? -8.585 -3.784 23.901 1.00 81.88 101 SER A CA 1
ATOM 721 C C . SER A 1 101 ? -10.078 -3.707 24.232 1.00 81.88 101 SER A C 1
ATOM 723 O O . SER A 1 101 ? -10.860 -3.095 23.506 1.00 81.88 101 SER A O 1
ATOM 725 N N . ASN A 1 102 ? -10.465 -4.225 25.400 1.00 76.12 102 ASN A N 1
ATOM 726 C CA . ASN A 1 102 ? -11.842 -4.123 25.907 1.00 76.12 102 ASN A CA 1
ATOM 727 C C . ASN A 1 102 ? -12.327 -2.672 26.090 1.00 76.12 102 ASN A C 1
ATOM 729 O O . ASN A 1 102 ? -13.526 -2.429 26.152 1.00 76.12 102 ASN A O 1
ATOM 733 N N . ALA A 1 103 ? -11.407 -1.705 26.176 1.00 78.75 103 ALA A N 1
ATOM 734 C CA . ALA A 1 103 ? -11.726 -0.279 26.253 1.00 78.75 103 ALA A CA 1
ATOM 735 C C . ALA A 1 103 ? -11.867 0.383 24.866 1.00 78.75 103 ALA A C 1
ATOM 737 O O . ALA A 1 103 ? -11.955 1.606 24.779 1.00 78.75 103 ALA A O 1
ATOM 738 N N . GLY A 1 104 ? -11.838 -0.397 23.778 1.00 77.69 104 GLY A N 1
ATOM 739 C CA . GLY A 1 104 ? -11.908 0.108 22.405 1.00 77.69 104 GLY A CA 1
ATOM 740 C C . GLY A 1 104 ? -10.606 0.745 21.911 1.00 77.69 104 GLY A C 1
ATOM 741 O O . GLY A 1 104 ? -10.607 1.451 20.903 1.00 77.69 104 GLY A O 1
ATOM 742 N N . VAL A 1 105 ? -9.487 0.526 22.613 1.00 85.00 105 VAL A N 1
ATOM 743 C CA . VAL A 1 105 ? -8.182 1.062 22.204 1.00 85.00 105 VAL A CA 1
ATOM 744 C C . VAL A 1 105 ? -7.584 0.151 21.143 1.00 85.00 105 VAL A C 1
ATOM 746 O O . VAL A 1 105 ? -7.393 -1.042 21.378 1.00 85.00 105 VAL A O 1
ATOM 749 N N . ILE A 1 106 ? -7.273 0.733 19.989 1.00 87.12 106 ILE A N 1
ATOM 750 C CA . ILE A 1 106 ? -6.651 0.042 18.862 1.00 87.12 106 ILE A CA 1
ATOM 751 C C . ILE A 1 106 ? -5.137 0.140 19.015 1.00 87.12 106 ILE A C 1
ATOM 753 O O . ILE A 1 106 ? -4.579 1.239 19.041 1.00 87.12 106 ILE A O 1
ATOM 757 N N . THR A 1 107 ? -4.471 -1.006 19.082 1.00 87.44 107 THR A N 1
ATOM 758 C CA . THR A 1 107 ? -3.013 -1.106 19.147 1.00 87.44 107 THR A CA 1
ATOM 759 C C . THR A 1 107 ? -2.473 -1.871 17.951 1.00 87.44 107 THR A C 1
ATOM 761 O O . THR A 1 107 ? -3.017 -2.900 17.551 1.00 87.44 107 THR A O 1
ATOM 764 N N . ALA A 1 108 ? -1.381 -1.366 17.378 1.00 88.31 108 ALA A N 1
ATOM 765 C CA . ALA A 1 108 ? -0.694 -1.988 16.257 1.00 88.31 108 ALA A CA 1
ATOM 766 C C . ALA A 1 108 ? 0.690 -2.479 16.678 1.00 88.31 108 ALA A C 1
ATOM 768 O O . ALA A 1 108 ? 1.463 -1.730 17.277 1.00 88.31 108 ALA A O 1
ATOM 769 N N . THR A 1 109 ? 1.034 -3.708 16.309 1.00 91.38 109 THR A N 1
ATOM 770 C CA . THR A 1 109 ? 2.386 -4.246 16.480 1.00 91.38 109 THR A CA 1
ATOM 771 C C . THR A 1 109 ? 2.996 -4.491 15.112 1.00 91.38 109 THR A C 1
ATOM 773 O O . THR A 1 109 ? 2.520 -5.330 14.351 1.00 91.38 109 THR A O 1
ATOM 776 N N . VAL A 1 110 ? 4.037 -3.725 14.785 1.00 92.75 110 VAL A N 1
ATOM 777 C CA . VAL A 1 110 ? 4.758 -3.841 13.513 1.00 92.75 110 VAL A CA 1
ATOM 778 C C . VAL A 1 110 ? 5.547 -5.146 13.493 1.00 92.75 110 VAL A C 1
ATOM 780 O O . VAL A 1 110 ? 6.323 -5.419 14.409 1.00 92.75 110 VAL A O 1
ATOM 783 N N . ASN A 1 111 ? 5.382 -5.935 12.433 1.00 92.38 111 ASN A N 1
ATOM 784 C CA . ASN A 1 111 ? 6.257 -7.063 12.163 1.00 92.38 111 ASN A CA 1
ATOM 785 C C . ASN A 1 111 ? 7.619 -6.524 11.674 1.00 92.38 111 ASN A C 1
ATOM 787 O O . ASN A 1 111 ? 7.661 -5.778 10.687 1.00 92.38 111 ASN A O 1
ATOM 791 N N . PRO A 1 112 ? 8.739 -6.857 12.343 1.00 89.69 112 PRO A N 1
ATOM 792 C CA . PRO A 1 112 ? 10.058 -6.385 11.924 1.00 89.69 112 PRO A CA 1
ATOM 793 C C . PRO A 1 112 ? 10.503 -6.984 10.581 1.00 89.69 112 PRO A C 1
ATOM 795 O O . PRO A 1 112 ? 11.392 -6.436 9.931 1.00 89.69 112 PRO A O 1
ATOM 798 N N . THR A 1 113 ? 9.900 -8.096 10.160 1.00 94.19 113 THR A N 1
ATOM 799 C CA . THR A 1 113 ? 10.205 -8.768 8.900 1.00 94.19 113 THR A CA 1
ATOM 800 C C . THR A 1 113 ? 9.383 -8.181 7.758 1.00 94.19 113 THR A C 1
ATOM 802 O O . THR A 1 113 ? 8.160 -8.058 7.838 1.00 94.19 113 THR A O 1
ATOM 805 N N . TRP A 1 114 ? 10.071 -7.858 6.667 1.00 95.38 114 TRP A N 1
ATOM 806 C CA . TRP A 1 114 ? 9.449 -7.435 5.420 1.00 95.38 114 TRP A CA 1
ATOM 807 C C . TRP A 1 114 ? 8.900 -8.644 4.664 1.00 95.38 114 TRP A C 1
ATOM 809 O O . TRP A 1 114 ? 9.568 -9.672 4.552 1.00 95.38 114 TRP A O 1
ATOM 819 N N . VAL A 1 115 ? 7.698 -8.510 4.109 1.00 96.44 115 VAL A N 1
ATOM 820 C CA . VAL A 1 115 ? 7.196 -9.435 3.093 1.00 96.44 115 VAL A CA 1
ATOM 821 C C . VAL A 1 115 ? 7.839 -9.029 1.774 1.00 96.44 115 VAL A C 1
ATOM 823 O O . VAL A 1 115 ? 7.542 -7.964 1.225 1.00 96.44 115 VAL A O 1
ATOM 826 N N . GLU A 1 116 ? 8.769 -9.849 1.301 1.00 93.62 116 GLU A N 1
ATOM 827 C CA . GLU A 1 116 ? 9.483 -9.592 0.055 1.00 93.62 116 GLU A CA 1
ATOM 828 C C . GLU A 1 116 ? 8.600 -9.936 -1.148 1.00 93.62 116 GLU A C 1
ATOM 830 O O . GLU A 1 116 ? 8.021 -11.020 -1.222 1.00 93.62 116 GLU A O 1
ATOM 835 N N . GLY A 1 117 ? 8.498 -8.995 -2.085 1.00 89.56 117 GLY A N 1
ATOM 836 C CA . GLY A 1 117 ? 7.950 -9.247 -3.412 1.00 89.56 117 GLY A CA 1
ATOM 837 C C . GLY A 1 117 ? 9.045 -9.579 -4.431 1.00 89.56 117 GLY A C 1
ATOM 838 O O . GLY A 1 117 ? 10.187 -9.85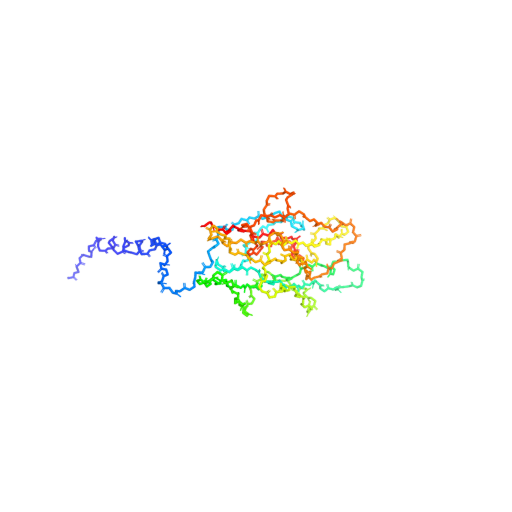2 -4.050 1.00 89.56 117 GLY A O 1
ATOM 839 N N . PRO A 1 118 ? 8.724 -9.527 -5.735 1.00 85.56 118 PRO A N 1
ATOM 840 C CA . PRO A 1 118 ? 9.704 -9.714 -6.799 1.00 85.56 118 PRO A CA 1
ATOM 841 C C . PRO A 1 118 ? 10.870 -8.722 -6.716 1.00 85.56 118 PRO A C 1
ATOM 843 O O . PRO A 1 118 ? 10.697 -7.556 -6.344 1.00 85.56 118 PRO A O 1
ATOM 846 N N . VAL A 1 119 ? 12.051 -9.203 -7.105 1.00 86.81 119 VAL A N 1
ATOM 847 C CA . VAL A 1 119 ? 13.303 -8.442 -7.184 1.00 86.81 119 VAL A CA 1
ATOM 848 C C . VAL A 1 119 ? 13.932 -8.702 -8.548 1.00 86.81 119 VAL A C 1
ATOM 850 O O . VAL A 1 119 ? 13.957 -9.848 -8.991 1.00 86.81 119 VAL A O 1
ATOM 853 N N . TYR A 1 120 ? 14.439 -7.656 -9.197 1.00 84.62 120 TYR A N 1
ATOM 854 C CA . TYR A 1 120 ? 15.096 -7.737 -10.504 1.00 84.62 120 TYR A CA 1
ATOM 855 C C . TYR A 1 120 ? 16.575 -7.318 -10.408 1.00 84.62 120 TYR A C 1
ATOM 857 O O . TYR A 1 120 ? 16.907 -6.408 -9.647 1.00 84.62 120 TYR A O 1
ATOM 865 N N . ASP A 1 121 ? 17.447 -7.953 -11.203 1.00 74.94 121 ASP A N 1
ATOM 866 C CA . ASP A 1 121 ? 18.922 -7.918 -11.070 1.00 74.94 121 ASP A CA 1
ATOM 867 C C . ASP A 1 121 ? 19.591 -6.553 -11.338 1.00 74.94 121 ASP A C 1
ATOM 869 O O . ASP A 1 121 ? 20.782 -6.385 -11.096 1.00 74.94 121 ASP A O 1
ATOM 873 N N . GLN A 1 122 ? 18.842 -5.547 -11.792 1.00 77.62 122 GLN A N 1
ATOM 874 C CA . GLN A 1 122 ? 19.352 -4.207 -12.117 1.00 77.62 122 GLN A CA 1
ATOM 875 C C . GLN A 1 122 ? 18.966 -3.172 -11.058 1.00 77.62 122 GLN A C 1
ATOM 877 O O . GLN A 1 122 ? 18.593 -2.037 -11.365 1.00 77.62 122 GLN A O 1
ATOM 882 N N . SER A 1 123 ? 18.998 -3.578 -9.794 1.00 78.69 123 SER A N 1
ATOM 883 C CA . SER A 1 123 ? 18.640 -2.719 -8.675 1.00 78.69 123 SER A CA 1
ATOM 884 C C . SER A 1 123 ? 19.742 -1.679 -8.410 1.00 78.69 123 SER A C 1
ATOM 886 O O . SER A 1 123 ? 20.934 -1.943 -8.569 1.00 78.69 123 SER A O 1
ATOM 888 N N . ARG A 1 124 ? 19.358 -0.444 -8.064 1.00 82.06 124 ARG A N 1
ATOM 889 C CA . ARG A 1 124 ? 20.310 0.668 -7.865 1.00 82.06 124 ARG A CA 1
ATOM 890 C C . ARG A 1 124 ? 21.121 0.568 -6.566 1.00 82.06 124 ARG A C 1
ATOM 892 O O . ARG A 1 124 ? 22.089 1.296 -6.379 1.00 82.06 124 ARG A O 1
ATOM 899 N N . GLY A 1 125 ? 20.700 -0.276 -5.636 1.00 80.06 125 GLY A N 1
ATOM 900 C CA . GLY A 1 125 ? 21.233 -0.390 -4.283 1.00 80.06 125 GLY A CA 1
ATOM 901 C C . GLY A 1 125 ? 20.713 0.675 -3.311 1.00 80.06 125 GLY A C 1
ATOM 902 O O . GLY A 1 125 ? 21.109 0.667 -2.148 1.00 80.06 125 GLY A O 1
ATOM 903 N N . ASN A 1 126 ? 19.833 1.590 -3.745 1.00 85.31 126 ASN A N 1
ATOM 904 C CA . ASN A 1 126 ? 19.242 2.620 -2.885 1.00 85.31 126 ASN A CA 1
ATOM 905 C C . ASN A 1 126 ? 17.761 2.338 -2.630 1.00 85.31 126 ASN A C 1
ATOM 907 O O . ASN A 1 126 ? 16.898 2.629 -3.462 1.00 85.31 126 ASN A O 1
ATOM 911 N N . VAL A 1 127 ? 17.490 1.784 -1.456 1.00 91.25 127 VAL A N 1
ATOM 912 C CA . VAL A 1 127 ? 16.156 1.381 -1.035 1.00 91.25 127 VAL A CA 1
ATOM 913 C C . VAL A 1 127 ? 15.427 2.547 -0.371 1.00 91.25 127 VAL A C 1
ATOM 915 O O . VAL A 1 127 ? 15.904 3.125 0.604 1.00 91.25 127 VAL A O 1
ATOM 918 N N . GLN A 1 128 ? 14.231 2.857 -0.864 1.00 94.31 128 GLN A N 1
ATOM 919 C CA . GLN A 1 128 ? 13.369 3.908 -0.333 1.00 94.31 128 GLN A CA 1
ATOM 920 C C . GLN A 1 128 ? 12.208 3.305 0.450 1.00 94.31 128 GLN A C 1
ATOM 922 O O . GLN A 1 128 ? 11.688 2.252 0.094 1.00 94.31 128 GLN A O 1
ATOM 927 N N . THR A 1 129 ? 11.791 3.969 1.527 1.00 96.50 129 THR A N 1
ATOM 928 C CA . THR A 1 129 ? 10.736 3.470 2.418 1.00 96.50 129 THR A CA 1
ATOM 929 C C . THR A 1 129 ? 9.702 4.555 2.680 1.00 96.50 129 THR A C 1
ATOM 931 O O . THR A 1 129 ? 10.055 5.693 2.978 1.00 96.50 129 THR A O 1
ATOM 934 N N . ALA A 1 130 ? 8.426 4.184 2.611 1.00 96.06 130 ALA A N 1
ATOM 935 C CA . ALA A 1 130 ? 7.302 5.003 3.040 1.00 96.06 130 ALA A CA 1
ATOM 936 C C . ALA A 1 130 ? 6.564 4.262 4.159 1.00 96.06 130 ALA A C 1
ATOM 938 O O . ALA A 1 130 ? 5.983 3.204 3.918 1.00 96.06 130 ALA A O 1
ATOM 939 N N . THR A 1 131 ? 6.590 4.818 5.371 1.00 97.00 131 THR A N 1
ATOM 940 C CA . THR A 1 131 ? 6.019 4.204 6.580 1.00 97.00 131 THR A CA 1
ATOM 941 C C . THR A 1 131 ? 4.930 5.089 7.154 1.00 97.00 131 THR A C 1
ATOM 943 O O . THR A 1 131 ? 5.170 6.260 7.447 1.00 97.00 131 THR A O 1
ATOM 946 N N . CYS A 1 132 ? 3.740 4.525 7.341 1.00 95.25 132 CYS A N 1
ATOM 947 C CA . CYS A 1 132 ? 2.635 5.221 7.974 1.00 95.25 132 CYS A CA 1
ATOM 948 C C . CYS A 1 132 ? 3.019 5.742 9.373 1.00 95.25 132 CYS A C 1
ATOM 950 O O . CYS A 1 132 ? 3.716 5.044 10.115 1.00 95.25 132 CYS A O 1
ATOM 952 N N . PRO A 1 133 ? 2.539 6.936 9.775 1.00 94.00 133 PRO A N 1
ATOM 953 C CA . PRO A 1 133 ? 2.633 7.386 11.159 1.00 94.00 133 PRO A CA 1
ATOM 954 C C . PRO A 1 133 ? 2.072 6.350 12.142 1.00 94.00 133 P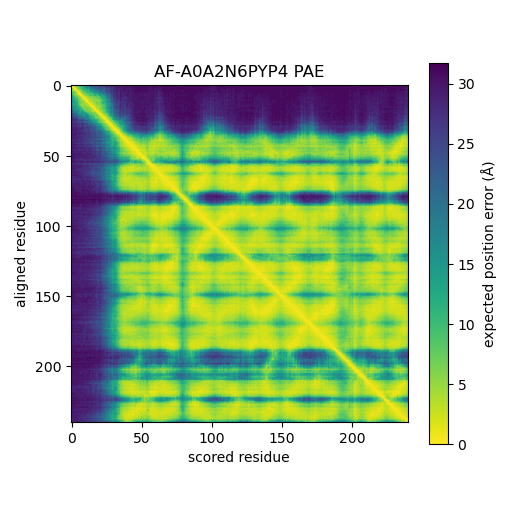RO A C 1
ATOM 956 O O . PRO A 1 133 ? 1.209 5.540 11.786 1.00 94.00 133 PRO A O 1
ATOM 959 N N . ALA A 1 134 ? 2.523 6.409 13.396 1.00 87.81 134 ALA A N 1
ATOM 960 C CA . ALA A 1 134 ? 2.056 5.507 14.445 1.00 87.81 134 ALA A CA 1
ATOM 961 C C . ALA A 1 134 ? 0.517 5.463 14.518 1.00 87.81 134 ALA A C 1
ATOM 963 O O . ALA A 1 134 ? -0.148 6.496 14.440 1.00 87.81 134 ALA A O 1
ATOM 964 N N . ASN A 1 135 ? -0.037 4.257 14.680 1.00 83.62 135 ASN A N 1
ATOM 965 C CA . ASN A 1 135 ? -1.481 3.989 14.752 1.00 83.62 135 ASN A CA 1
ATOM 966 C C . ASN A 1 135 ? -2.286 4.418 13.510 1.00 83.62 135 ASN A C 1
ATOM 968 O O . ASN A 1 135 ? -3.497 4.636 13.588 1.00 83.62 135 ASN A O 1
ATOM 972 N N . THR A 1 136 ? -1.629 4.523 12.354 1.00 92.19 136 THR A N 1
ATOM 973 C CA . THR A 1 136 ? -2.289 4.683 11.057 1.00 92.19 136 THR A CA 1
ATOM 974 C C . THR A 1 136 ? -1.915 3.539 10.125 1.00 92.19 136 THR A C 1
ATOM 976 O O . THR A 1 136 ? -0.874 2.901 10.279 1.00 92.19 136 THR A O 1
ATOM 979 N N . PHE A 1 137 ? -2.788 3.262 9.164 1.00 91.25 137 PHE A N 1
ATOM 980 C CA . PHE A 1 137 ? -2.714 2.071 8.325 1.00 91.25 137 PHE A CA 1
ATOM 981 C C . PHE A 1 137 ? -2.960 2.434 6.872 1.00 91.25 137 PHE A C 1
ATOM 983 O O . PHE A 1 137 ? -3.678 3.400 6.583 1.00 91.25 137 PHE A O 1
ATOM 990 N N . VAL A 1 138 ? -2.376 1.659 5.956 1.00 92.06 138 VAL A N 1
ATOM 991 C CA . VAL A 1 138 ? -2.538 1.898 4.524 1.00 92.06 138 VAL A CA 1
ATOM 992 C C . VAL A 1 138 ? -3.970 1.568 4.115 1.00 92.06 138 VAL A C 1
ATOM 994 O O . VAL A 1 138 ? -4.379 0.416 3.985 1.00 92.06 138 VAL A O 1
ATOM 997 N N . HIS A 1 139 ? -4.733 2.626 3.885 1.00 87.38 139 HIS A N 1
ATOM 998 C CA . HIS A 1 139 ? -6.093 2.561 3.375 1.00 87.38 139 HIS A CA 1
ATOM 999 C C . HIS A 1 139 ? -6.106 2.558 1.840 1.00 87.38 139 HIS A C 1
ATOM 1001 O O . HIS A 1 139 ? -7.014 2.008 1.222 1.00 87.38 139 HIS A O 1
ATOM 1007 N N . ARG A 1 140 ? -5.097 3.168 1.201 1.00 86.44 140 ARG A N 1
ATOM 1008 C CA . ARG A 1 140 ? -5.005 3.256 -0.265 1.00 86.44 140 ARG A CA 1
ATOM 1009 C C . ARG A 1 140 ? -3.565 3.134 -0.715 1.00 86.44 140 ARG A C 1
ATOM 1011 O O . ARG A 1 140 ? -2.662 3.634 -0.049 1.00 86.44 140 ARG A O 1
ATOM 1018 N N . ILE A 1 141 ? -3.378 2.528 -1.877 1.00 87.12 141 ILE A N 1
ATOM 1019 C CA . ILE A 1 141 ? -2.084 2.409 -2.531 1.00 87.12 141 ILE A CA 1
ATOM 1020 C C . ILE A 1 141 ? -2.234 2.727 -4.016 1.00 87.12 141 ILE A C 1
ATOM 1022 O O . ILE A 1 141 ? -3.248 2.410 -4.635 1.00 87.12 141 ILE A O 1
ATOM 1026 N N . THR A 1 142 ? -1.251 3.420 -4.561 1.00 84.81 142 THR A N 1
ATOM 1027 C CA . THR A 1 142 ? -1.186 3.895 -5.946 1.00 84.81 142 THR A CA 1
ATOM 1028 C C . THR A 1 142 ? 0.286 4.098 -6.310 1.00 84.81 142 THR A C 1
ATOM 1030 O O . THR A 1 142 ? 1.163 3.655 -5.568 1.00 84.81 142 THR A O 1
ATOM 1033 N N . GLY A 1 143 ? 0.590 4.757 -7.421 1.00 83.06 143 GLY A N 1
ATOM 1034 C CA . GLY A 1 143 ? 1.960 5.044 -7.812 1.00 83.06 143 GLY A CA 1
ATOM 1035 C C . GLY A 1 143 ? 2.056 6.014 -8.974 1.00 83.06 143 GLY A C 1
ATOM 1036 O O . GLY A 1 143 ? 1.056 6.371 -9.596 1.00 83.06 143 GLY A O 1
ATOM 1037 N N . THR A 1 144 ? 3.280 6.426 -9.272 1.00 83.19 144 THR A N 1
ATOM 1038 C CA . THR A 1 144 ? 3.593 7.175 -10.492 1.00 83.19 144 THR A CA 1
ATOM 1039 C C . THR A 1 144 ? 4.077 6.226 -11.564 1.00 83.19 144 THR A C 1
ATOM 1041 O O . THR A 1 144 ? 4.608 5.160 -11.261 1.00 83.19 144 THR A O 1
ATOM 1044 N N . THR A 1 145 ? 3.860 6.593 -12.821 1.00 82.31 145 THR A N 1
ATOM 1045 C CA . THR A 1 145 ? 4.242 5.769 -13.965 1.00 82.31 145 THR A CA 1
ATOM 1046 C C . THR A 1 145 ? 5.262 6.523 -14.809 1.00 82.31 145 THR A C 1
ATOM 1048 O O . THR A 1 145 ? 4.986 7.617 -15.298 1.00 82.31 145 THR A O 1
ATOM 1051 N N . PHE A 1 146 ? 6.433 5.925 -14.987 1.00 80.00 146 PHE A N 1
ATOM 1052 C CA . PHE A 1 146 ? 7.399 6.303 -16.003 1.00 80.00 146 PHE A CA 1
ATOM 1053 C C . PHE A 1 146 ? 6.908 5.834 -17.382 1.00 80.00 146 PHE A C 1
ATOM 1055 O O . PHE A 1 146 ? 6.415 4.712 -17.523 1.00 80.00 146 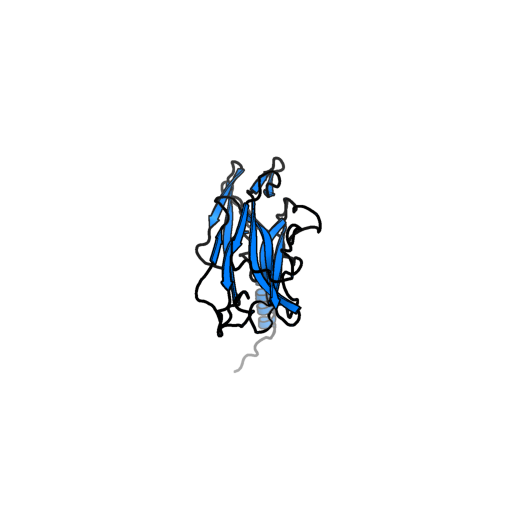PHE A O 1
ATOM 1062 N N . VAL A 1 147 ? 7.035 6.698 -18.393 1.00 79.56 147 VAL A N 1
ATOM 1063 C CA . VAL A 1 147 ? 6.661 6.405 -19.783 1.00 79.56 147 VAL A CA 1
ATOM 1064 C C . VAL A 1 147 ? 7.920 6.455 -20.640 1.00 79.56 147 VAL A C 1
ATOM 1066 O O . VAL A 1 147 ? 8.523 7.520 -20.774 1.00 79.56 147 VAL A O 1
ATOM 1069 N N . GLY A 1 148 ? 8.312 5.311 -21.198 1.00 74.44 148 GLY A N 1
ATOM 1070 C CA . GLY A 1 148 ? 9.458 5.216 -22.102 1.00 74.44 148 GLY A CA 1
ATOM 1071 C C . GLY A 1 148 ? 9.121 5.606 -23.539 1.00 74.44 148 GLY A C 1
ATOM 1072 O O . GLY A 1 148 ? 7.959 5.818 -23.894 1.00 74.44 148 GLY A O 1
ATOM 1073 N N . ASP A 1 149 ? 10.147 5.636 -24.387 1.00 71.31 149 ASP A N 1
ATOM 1074 C CA . ASP A 1 149 ? 10.091 6.211 -25.741 1.00 71.31 149 ASP A CA 1
ATOM 1075 C C . ASP A 1 149 ? 9.093 5.512 -26.691 1.00 71.31 149 ASP A C 1
ATOM 1077 O O . ASP A 1 149 ? 8.601 6.123 -27.635 1.00 71.31 149 ASP A O 1
ATOM 1081 N N . ASN A 1 150 ? 8.709 4.263 -26.399 1.00 72.81 150 ASN A N 1
ATOM 1082 C CA . ASN A 1 150 ? 7.713 3.495 -27.163 1.00 72.81 150 ASN A CA 1
ATOM 1083 C C . ASN A 1 150 ? 6.302 3.512 -26.540 1.00 72.81 150 ASN A C 1
ATOM 1085 O O . ASN A 1 150 ? 5.459 2.683 -26.880 1.00 72.81 150 ASN A O 1
ATOM 1089 N N . GLY A 1 151 ? 6.042 4.394 -25.569 1.00 75.25 151 GLY A N 1
ATOM 1090 C CA . GLY A 1 151 ? 4.768 4.453 -24.842 1.00 75.25 151 GLY A CA 1
ATOM 1091 C C . GLY A 1 151 ? 4.580 3.346 -23.797 1.00 75.25 151 GLY A C 1
ATOM 1092 O O . GLY A 1 151 ? 3.526 3.280 -23.162 1.00 75.25 151 GLY A O 1
ATOM 1093 N N . ALA A 1 152 ? 5.593 2.500 -23.598 1.00 77.75 152 ALA A N 1
ATOM 1094 C CA . ALA A 1 152 ? 5.633 1.515 -22.528 1.00 77.75 152 ALA A CA 1
ATOM 1095 C C . ALA A 1 152 ? 5.646 2.206 -21.157 1.00 77.75 152 ALA A C 1
ATOM 1097 O O . ALA A 1 152 ? 6.216 3.287 -20.991 1.00 77.75 152 ALA A O 1
ATOM 1098 N N . ARG A 1 153 ? 4.955 1.594 -20.194 1.00 81.38 153 ARG A N 1
ATOM 1099 C CA . ARG A 1 153 ? 4.633 2.195 -18.900 1.00 81.38 153 ARG A CA 1
ATOM 1100 C C . ARG A 1 153 ? 5.134 1.320 -17.771 1.00 81.38 153 ARG A C 1
ATOM 1102 O O . ARG A 1 153 ? 4.761 0.153 -17.717 1.00 81.38 153 ARG A O 1
ATOM 1109 N N . TRP A 1 154 ? 5.871 1.910 -16.844 1.00 85.06 154 TRP A N 1
ATOM 1110 C CA . TRP A 1 154 ? 6.373 1.222 -15.661 1.00 85.06 154 TRP A CA 1
ATOM 1111 C C . TRP A 1 154 ? 6.108 2.042 -14.406 1.00 85.06 154 TRP A C 1
ATOM 1113 O O . TRP A 1 154 ? 6.336 3.251 -14.420 1.00 85.06 154 TRP A O 1
ATOM 1123 N N . PRO A 1 155 ? 5.670 1.428 -13.302 1.00 87.38 155 PRO A N 1
ATOM 1124 C CA . PRO A 1 155 ? 5.717 2.039 -11.990 1.00 87.38 155 PRO A CA 1
ATOM 1125 C C . PRO A 1 155 ? 7.094 2.640 -11.706 1.00 87.38 155 PRO A C 1
ATOM 1127 O O . PRO A 1 155 ? 8.111 1.959 -11.835 1.00 87.38 155 PRO A O 1
ATOM 1130 N N . SER A 1 156 ? 7.109 3.908 -11.303 1.00 86.94 156 SER A N 1
ATOM 1131 C CA . SER A 1 156 ? 8.309 4.616 -10.858 1.00 86.94 156 SER A CA 1
ATOM 1132 C C . SER A 1 156 ? 8.337 4.883 -9.364 1.00 86.94 156 SER A C 1
ATOM 1134 O O . SER A 1 156 ? 9.401 4.861 -8.745 1.00 86.94 156 SER A O 1
ATOM 1136 N N . SER A 1 157 ? 7.165 5.015 -8.753 1.00 88.69 157 SER A N 1
ATOM 1137 C CA . SER A 1 157 ? 7.018 5.068 -7.306 1.00 88.69 157 SER A CA 1
ATOM 1138 C C . SER A 1 157 ? 5.746 4.366 -6.857 1.00 88.69 157 SER A C 1
ATOM 1140 O O . SER A 1 157 ? 4.820 4.153 -7.640 1.00 88.69 157 SER A O 1
ATOM 1142 N N . VAL A 1 158 ? 5.702 4.042 -5.571 1.00 90.81 158 VAL A N 1
ATOM 1143 C CA . VAL A 1 158 ? 4.508 3.617 -4.851 1.00 90.81 158 VAL A CA 1
ATOM 1144 C C . VAL A 1 158 ? 4.136 4.725 -3.883 1.00 90.81 158 VAL A C 1
ATOM 1146 O O . VAL A 1 158 ? 4.961 5.172 -3.089 1.00 90.81 158 VAL A O 1
ATOM 1149 N N . GLN A 1 159 ? 2.879 5.142 -3.915 1.00 89.94 159 GLN A N 1
ATOM 1150 C CA . GLN A 1 159 ? 2.321 6.094 -2.973 1.00 89.94 159 GLN A CA 1
ATOM 1151 C C . GLN A 1 159 ? 1.286 5.392 -2.092 1.00 89.94 159 GLN A C 1
ATOM 1153 O O . GLN A 1 159 ? 0.354 4.759 -2.587 1.00 89.94 159 GLN A O 1
ATOM 1158 N N . ILE A 1 160 ? 1.447 5.511 -0.778 1.00 91.69 160 ILE A N 1
ATOM 1159 C CA . ILE A 1 160 ? 0.516 4.987 0.222 1.00 91.69 160 ILE A CA 1
ATOM 1160 C C . ILE A 1 160 ? -0.236 6.134 0.887 1.00 91.69 160 ILE A C 1
ATOM 1162 O O . ILE A 1 160 ? 0.319 7.197 1.160 1.00 91.69 160 ILE A O 1
ATOM 1166 N N . THR A 1 161 ? -1.520 5.915 1.151 1.00 90.38 161 THR A N 1
ATOM 1167 C CA . THR A 1 161 ? -2.359 6.816 1.944 1.00 90.38 161 THR A CA 1
ATOM 1168 C C . THR A 1 161 ? -2.687 6.153 3.269 1.00 90.38 161 THR A C 1
ATOM 1170 O O . THR A 1 161 ? -3.366 5.124 3.306 1.00 90.38 161 THR A O 1
ATOM 1173 N N . CYS A 1 162 ? -2.227 6.771 4.348 1.00 92.19 162 CYS A N 1
ATOM 1174 C CA . CYS A 1 162 ? -2.368 6.293 5.709 1.00 92.19 162 CYS A CA 1
ATOM 1175 C C . CYS A 1 162 ? -3.483 7.043 6.437 1.00 92.19 162 CYS A C 1
ATOM 1177 O O . CYS A 1 162 ? -3.585 8.272 6.344 1.00 92.19 162 CYS A O 1
ATOM 1179 N N . ARG A 1 163 ? -4.311 6.300 7.174 1.00 92.62 163 ARG A N 1
ATOM 1180 C CA . ARG A 1 163 ? -5.381 6.840 8.022 1.00 92.62 163 ARG A CA 1
ATOM 1181 C C . ARG A 1 163 ? -5.474 6.062 9.334 1.00 92.62 163 ARG A C 1
ATOM 1183 O O . ARG A 1 163 ? -5.153 4.873 9.345 1.00 92.62 163 ARG A O 1
ATOM 1190 N N . PRO A 1 164 ? -5.900 6.701 10.434 1.00 93.19 164 PRO A N 1
ATOM 1191 C CA . PRO A 1 164 ? -6.188 5.980 11.662 1.00 93.19 164 PRO A CA 1
ATOM 1192 C C . PRO A 1 164 ? -7.429 5.101 11.494 1.00 93.19 164 PRO A C 1
ATOM 1194 O O . PRO A 1 164 ? -8.301 5.377 10.665 1.00 93.19 164 PRO A O 1
ATOM 1197 N N . MET A 1 165 ? -7.514 4.058 12.314 1.00 91.06 165 MET A N 1
ATOM 1198 C CA . MET A 1 165 ? -8.747 3.303 12.519 1.00 91.06 165 MET A CA 1
ATOM 1199 C C . MET A 1 165 ? -9.490 3.814 13.753 1.00 91.06 165 MET A C 1
ATOM 1201 O O . MET A 1 165 ? -8.902 4.412 14.652 1.00 91.06 165 MET A O 1
ATOM 1205 N N . THR A 1 166 ? -10.788 3.565 13.790 1.00 90.75 166 THR A N 1
ATOM 1206 C CA . THR A 1 166 ? -11.697 3.865 14.893 1.00 90.75 166 THR A CA 1
ATOM 1207 C C . THR A 1 166 ? -12.561 2.652 15.170 1.00 90.75 166 THR A C 1
ATOM 1209 O O . THR A 1 166 ? -12.975 1.965 14.237 1.00 90.75 166 THR A O 1
ATOM 1212 N N . PHE A 1 167 ? -12.861 2.431 16.444 1.00 88.31 167 PHE A N 1
ATOM 1213 C CA . PHE A 1 167 ? -13.884 1.490 16.860 1.00 88.31 167 PHE A CA 1
ATOM 1214 C C . PHE A 1 167 ? -15.209 2.246 16.970 1.00 88.31 167 PHE A C 1
ATOM 1216 O O . PHE A 1 167 ? -15.297 3.242 17.692 1.00 88.31 167 PHE A O 1
ATOM 1223 N N . THR A 1 168 ? -16.202 1.861 16.173 1.00 85.06 168 THR A N 1
ATOM 1224 C CA . THR A 1 168 ? -17.478 2.577 16.089 1.00 85.06 168 THR A CA 1
ATOM 1225 C C . THR A 1 168 ? -18.373 2.243 17.280 1.00 85.06 168 THR A C 1
ATOM 1227 O O . THR A 1 168 ? -18.193 1.236 17.962 1.00 85.06 168 THR A O 1
ATOM 1230 N N . ALA A 1 169 ? -19.399 3.066 17.513 1.00 82.38 169 ALA A N 1
ATOM 1231 C CA . ALA A 1 169 ? -20.417 2.780 18.528 1.00 82.38 169 ALA A CA 1
ATOM 1232 C C . ALA A 1 169 ? -21.224 1.498 18.235 1.00 82.38 169 ALA A C 1
ATOM 1234 O O . ALA A 1 169 ? -21.830 0.945 19.146 1.00 82.38 169 ALA A O 1
ATOM 1235 N N . ALA A 1 170 ? -21.217 1.029 16.982 1.00 82.56 170 ALA A N 1
ATOM 1236 C CA . ALA A 1 170 ? -21.811 -0.242 16.577 1.00 82.56 170 ALA A CA 1
ATOM 1237 C C . ALA A 1 170 ? -20.915 -1.455 16.896 1.00 82.56 170 ALA A C 1
ATOM 1239 O O . ALA A 1 170 ? -21.339 -2.585 16.696 1.00 82.56 170 ALA A O 1
ATOM 1240 N N . GLY A 1 171 ? -19.704 -1.234 17.422 1.00 80.81 171 GLY A N 1
ATOM 1241 C CA . GLY A 1 171 ? -18.769 -2.303 17.759 1.00 80.81 171 GLY A CA 1
ATOM 1242 C C . GLY A 1 171 ? -17.893 -2.756 16.592 1.00 80.81 171 GLY A C 1
ATOM 1243 O O . GLY A 1 171 ? -17.382 -3.869 16.619 1.00 80.81 171 GLY A O 1
ATOM 1244 N N . GLU A 1 172 ? -17.701 -1.904 15.583 1.00 84.81 172 GLU A N 1
ATOM 1245 C CA . GLU A 1 172 ? -16.998 -2.264 14.349 1.00 84.81 172 GLU A CA 1
ATOM 1246 C C . GLU A 1 172 ? -15.646 -1.553 14.252 1.00 84.81 172 GLU A C 1
ATOM 1248 O O . GLU A 1 172 ? -15.527 -0.365 14.568 1.00 84.81 172 GLU A O 1
ATOM 1253 N N . LEU A 1 173 ? -14.627 -2.235 13.729 1.00 87.44 173 LEU A N 1
ATOM 1254 C CA . LEU A 1 173 ? -13.363 -1.589 13.383 1.00 87.44 173 LEU A CA 1
ATOM 1255 C C . LEU A 1 173 ? -13.445 -0.982 11.979 1.00 87.44 173 LEU A C 1
ATOM 1257 O O . LEU A 1 173 ? -13.698 -1.681 11.003 1.00 87.44 173 LEU A O 1
ATOM 1261 N N . ARG A 1 174 ? -13.188 0.322 11.859 1.00 90.69 174 ARG A N 1
ATOM 1262 C CA . ARG A 1 174 ? -13.295 1.060 10.592 1.00 90.69 174 ARG A CA 1
ATOM 1263 C C . ARG A 1 174 ? -12.134 2.025 10.394 1.00 90.69 174 ARG A C 1
ATOM 1265 O O . ARG A 1 174 ? -11.618 2.589 11.351 1.00 90.69 174 ARG A O 1
ATOM 1272 N N . ILE A 1 175 ? -11.751 2.284 9.149 1.00 90.75 175 ILE A N 1
ATOM 1273 C CA . ILE A 1 175 ? -10.903 3.416 8.775 1.00 90.75 175 ILE A CA 1
ATOM 1274 C C . ILE A 1 175 ? -11.654 4.720 9.052 1.00 90.75 175 ILE A C 1
ATOM 1276 O O . ILE A 1 175 ? -12.773 4.933 8.583 1.00 90.75 175 ILE A O 1
ATOM 1280 N N . ASN A 1 176 ? -11.002 5.638 9.763 1.00 91.50 176 ASN A N 1
ATOM 1281 C CA . ASN A 1 176 ? -11.536 6.965 10.018 1.00 91.50 176 ASN A CA 1
ATOM 1282 C C . ASN A 1 176 ? -11.359 7.857 8.778 1.00 91.50 176 ASN A C 1
ATOM 1284 O O . ASN A 1 176 ? -10.305 8.462 8.543 1.00 91.50 176 ASN A O 1
ATOM 1288 N N . LEU A 1 177 ? -12.415 7.942 7.969 1.00 88.88 177 LEU A N 1
ATOM 1289 C CA . LEU A 1 177 ? -12.443 8.781 6.769 1.00 88.88 177 LEU A CA 1
ATOM 1290 C C . LEU A 1 177 ? -12.509 10.288 7.080 1.00 88.88 177 LEU A C 1
ATOM 1292 O O . LEU A 1 177 ? -12.154 11.094 6.220 1.00 88.88 177 LEU A O 1
ATOM 1296 N N . ALA A 1 178 ? -12.894 10.674 8.301 1.00 89.94 178 ALA A N 1
ATOM 1297 C CA . ALA A 1 178 ? -12.944 12.072 8.727 1.00 89.94 178 ALA A CA 1
ATOM 1298 C C . ALA A 1 178 ? -11.567 12.628 9.132 1.00 89.94 178 ALA A C 1
ATOM 1300 O O . ALA A 1 178 ? -11.343 13.835 9.050 1.00 89.94 178 ALA A O 1
ATOM 1301 N N . ALA A 1 179 ? -10.625 11.770 9.541 1.00 90.31 179 ALA A N 1
ATOM 1302 C CA . ALA A 1 179 ? -9.254 12.193 9.829 1.00 90.31 179 ALA A CA 1
ATOM 1303 C C . ALA A 1 179 ? -8.548 12.711 8.555 1.00 90.31 179 ALA A C 1
ATOM 1305 O O . ALA A 1 179 ? -8.840 12.237 7.460 1.00 90.31 179 ALA A O 1
ATOM 1306 N N . PRO A 1 180 ? -7.593 13.648 8.633 1.00 89.12 180 PRO A N 1
ATOM 1307 C CA . PRO A 1 180 ? -6.773 13.997 7.475 1.00 89.12 180 PRO A CA 1
ATOM 1308 C C . PRO A 1 180 ? -5.929 12.793 7.009 1.00 89.12 180 PRO A C 1
ATOM 1310 O O . PRO A 1 180 ? -5.316 12.123 7.844 1.00 89.12 180 PRO A O 1
ATOM 1313 N N . PRO A 1 181 ? -5.877 12.484 5.700 1.00 88.94 181 PRO A N 1
ATOM 1314 C CA . PRO A 1 181 ? -5.002 11.434 5.193 1.00 88.94 181 PRO A CA 1
ATOM 1315 C C . PRO A 1 181 ? -3.539 11.888 5.222 1.00 88.94 181 PRO A C 1
ATOM 1317 O O . PRO A 1 181 ? -3.233 13.028 4.881 1.00 88.94 181 PRO A O 1
ATOM 1320 N N . THR A 1 182 ? -2.626 10.973 5.543 1.00 92.19 182 THR A N 1
ATOM 1321 C CA . THR A 1 182 ? -1.187 11.178 5.314 1.00 92.19 182 THR A CA 1
ATOM 1322 C C . THR A 1 182 ? -0.781 10.439 4.048 1.00 92.19 182 THR A C 1
ATOM 1324 O O . THR A 1 182 ? -1.022 9.240 3.939 1.00 92.19 182 THR A O 1
ATOM 1327 N N . VAL A 1 183 ? -0.181 11.137 3.087 1.00 90.31 183 VAL A N 1
ATOM 1328 C CA . VAL A 1 183 ? 0.253 10.555 1.810 1.00 90.31 183 VAL A CA 1
ATOM 1329 C C . VAL A 1 183 ? 1.774 10.494 1.783 1.00 90.31 183 VAL A C 1
ATOM 1331 O O . VAL A 1 183 ? 2.437 11.508 1.984 1.00 90.31 183 VAL A O 1
ATOM 1334 N N . LEU A 1 184 ? 2.325 9.308 1.540 1.00 92.38 184 LEU A N 1
ATOM 1335 C CA . LEU A 1 184 ? 3.765 9.050 1.534 1.00 92.38 184 LEU A CA 1
ATOM 1336 C C . LEU A 1 184 ? 4.146 8.328 0.248 1.00 92.38 184 LEU A C 1
ATOM 1338 O O . LEU A 1 184 ? 3.374 7.511 -0.244 1.00 92.38 184 LEU A O 1
ATOM 1342 N N . THR A 1 185 ? 5.327 8.618 -0.289 1.00 91.75 185 THR A N 1
ATOM 1343 C CA . THR A 1 185 ? 5.802 8.056 -1.562 1.00 91.75 185 THR A CA 1
ATOM 1344 C C . THR A 1 185 ? 7.153 7.377 -1.358 1.00 91.75 185 THR A C 1
ATOM 1346 O O . THR A 1 185 ? 8.015 7.935 -0.685 1.00 91.75 185 THR A O 1
ATOM 1349 N N . ALA A 1 186 ? 7.325 6.187 -1.929 1.00 92.88 186 ALA A N 1
ATOM 1350 C CA . ALA A 1 186 ? 8.585 5.456 -1.997 1.00 92.88 186 ALA A CA 1
ATOM 1351 C C . ALA A 1 186 ? 8.909 5.129 -3.458 1.00 92.88 186 ALA A C 1
ATOM 1353 O O . ALA A 1 186 ? 8.099 4.528 -4.167 1.00 92.88 186 ALA A O 1
ATOM 1354 N N . GLY A 1 187 ? 10.110 5.473 -3.899 1.00 89.38 187 GLY A N 1
ATOM 1355 C CA . GLY A 1 187 ? 10.550 5.386 -5.285 1.00 89.38 187 GLY A CA 1
ATOM 1356 C C . GLY A 1 187 ? 10.599 6.766 -5.932 1.00 89.38 187 GLY A C 1
ATOM 1357 O O . GLY A 1 187 ? 10.390 7.801 -5.296 1.00 89.38 187 GLY A O 1
ATOM 1358 N N . GLU A 1 188 ? 10.880 6.795 -7.223 1.00 84.94 188 GLU A N 1
ATOM 1359 C CA . GLU A 1 188 ? 11.101 8.039 -7.936 1.00 84.94 188 GLU A CA 1
ATOM 1360 C C . GLU A 1 188 ? 9.818 8.643 -8.499 1.00 84.94 188 GLU A C 1
ATOM 1362 O O . GLU A 1 188 ? 9.061 8.012 -9.232 1.00 84.94 188 GLU A O 1
ATOM 1367 N N . ASN A 1 189 ? 9.615 9.926 -8.217 1.00 71.19 189 ASN A N 1
ATOM 1368 C CA . ASN A 1 189 ? 8.499 10.697 -8.746 1.00 71.19 189 ASN A CA 1
ATOM 1369 C C . ASN A 1 189 ? 8.850 11.326 -10.109 1.00 71.19 189 ASN A C 1
ATOM 1371 O O . ASN A 1 189 ? 8.764 12.542 -10.284 1.00 71.19 189 ASN A O 1
ATOM 1375 N N . PHE A 1 190 ? 9.305 10.509 -11.064 1.00 66.38 190 PHE A N 1
ATOM 1376 C CA . PHE A 1 190 ? 9.506 10.958 -12.441 1.00 66.38 190 PHE A CA 1
ATOM 1377 C C . PHE A 1 190 ? 8.270 10.653 -13.276 1.00 66.38 190 PHE A C 1
ATOM 1379 O O . PHE A 1 190 ? 7.832 9.508 -13.403 1.00 66.38 190 PHE A O 1
ATOM 1386 N N . ASN A 1 191 ? 7.735 11.715 -13.863 1.00 57.34 191 ASN A N 1
ATOM 1387 C CA . ASN A 1 191 ? 6.681 11.688 -14.852 1.00 57.34 191 ASN A CA 1
ATOM 1388 C C . ASN A 1 191 ? 7.162 12.550 -16.020 1.00 57.34 191 ASN A C 1
ATOM 1390 O O . ASN A 1 191 ? 7.157 13.775 -15.925 1.00 57.34 191 ASN A O 1
ATOM 1394 N N . THR A 1 192 ? 7.640 11.921 -17.089 1.00 54.22 192 THR A N 1
ATOM 1395 C CA . THR A 1 192 ? 8.171 12.656 -18.240 1.00 54.22 192 THR A CA 1
ATOM 1396 C C . THR A 1 192 ? 7.082 13.083 -19.220 1.00 54.22 192 THR A C 1
ATOM 1398 O O . THR A 1 192 ? 7.286 14.097 -19.865 1.00 54.22 192 THR A O 1
ATOM 1401 N N . ASN A 1 193 ? 5.925 12.399 -19.300 1.00 52.41 193 ASN A N 1
ATOM 1402 C CA . ASN A 1 193 ? 4.832 12.747 -20.236 1.00 52.41 193 ASN A CA 1
ATOM 1403 C C . ASN A 1 193 ? 3.412 12.223 -19.863 1.00 52.41 193 ASN A C 1
ATOM 1405 O O . ASN A 1 193 ? 2.461 12.481 -20.597 1.00 52.41 193 ASN A O 1
ATOM 1409 N N . GLY A 1 194 ? 3.232 11.450 -18.782 1.00 50.31 194 GLY A N 1
ATOM 1410 C CA . GLY A 1 194 ? 2.034 10.619 -18.528 1.00 50.31 194 GLY A CA 1
ATOM 1411 C C . GLY A 1 194 ? 1.049 11.093 -17.448 1.00 50.31 194 GLY A C 1
ATOM 1412 O O . GLY A 1 194 ? -0.020 10.504 -17.315 1.00 50.31 194 GLY A O 1
ATOM 1413 N N . GLY A 1 195 ? 1.381 12.142 -16.695 1.00 48.22 195 GLY A N 1
ATOM 1414 C CA . GLY A 1 195 ? 0.569 12.622 -15.566 1.00 48.22 195 GLY A CA 1
ATOM 1415 C C . GLY A 1 195 ? 0.820 11.855 -14.255 1.00 48.22 195 GLY A C 1
ATOM 1416 O O . GLY A 1 195 ? 1.238 10.699 -14.250 1.00 48.22 195 GLY A O 1
ATOM 1417 N N . LEU A 1 196 ? 0.583 12.522 -13.120 1.00 52.72 196 LEU A N 1
ATOM 1418 C CA . LEU A 1 196 ? 0.409 11.853 -11.829 1.00 52.72 196 LEU A CA 1
ATOM 1419 C C . LEU A 1 196 ? -1.032 11.345 -11.788 1.00 52.72 196 LEU A C 1
ATOM 1421 O O . LEU A 1 196 ? -1.959 12.152 -11.769 1.00 52.72 196 LEU A O 1
ATOM 1425 N N . ASP A 1 197 ? -1.230 10.031 -11.819 1.00 50.31 197 ASP A N 1
ATOM 1426 C CA . ASP A 1 197 ? -2.572 9.450 -11.780 1.00 50.31 197 ASP A CA 1
ATOM 1427 C C . ASP A 1 197 ? -2.991 9.152 -10.328 1.00 50.31 197 ASP A C 1
ATOM 1429 O O . ASP A 1 197 ? -2.803 8.047 -9.811 1.00 50.31 197 ASP A O 1
ATOM 1433 N N . THR A 1 198 ? -3.531 10.169 -9.645 1.00 55.56 198 THR A N 1
ATOM 1434 C CA . THR A 1 198 ? -4.068 10.070 -8.272 1.00 55.56 198 THR A CA 1
ATOM 1435 C C . THR A 1 198 ? -5.113 11.156 -7.998 1.00 55.56 198 THR A C 1
ATOM 1437 O O . THR A 1 198 ? -4.754 12.332 -8.016 1.00 55.56 198 THR A O 1
ATOM 1440 N N . PRO A 1 199 ? -6.402 10.821 -7.728 1.00 52.41 199 PRO A N 1
ATOM 1441 C CA . PRO A 1 199 ? -6.846 10.423 -6.383 1.00 52.41 199 PRO A CA 1
ATOM 1442 C C . PRO A 1 199 ? -8.104 9.513 -6.349 1.00 52.41 199 PRO A C 1
ATOM 1444 O O . PRO A 1 199 ? -8.882 9.575 -5.394 1.00 52.41 199 PRO A O 1
ATOM 1447 N N . THR A 1 200 ? -8.345 8.649 -7.337 1.00 56.19 200 THR A N 1
ATOM 1448 C CA . THR A 1 200 ? -9.407 7.623 -7.250 1.00 56.19 200 THR A CA 1
ATOM 1449 C C . THR A 1 200 ? -8.960 6.426 -6.403 1.00 56.19 200 THR A C 1
ATOM 1451 O O . THR A 1 200 ? -7.760 6.144 -6.303 1.00 56.19 200 THR A O 1
ATOM 1454 N N . PRO A 1 201 ? -9.855 5.763 -5.649 1.00 55.53 201 PRO A N 1
ATOM 1455 C CA . PRO A 1 201 ? -9.471 4.643 -4.805 1.00 55.53 201 PRO A CA 1
ATOM 1456 C C . PRO A 1 201 ? -9.074 3.507 -5.722 1.00 55.53 201 PRO A C 1
ATOM 1458 O O . PRO A 1 201 ? -9.843 3.113 -6.592 1.00 55.53 201 PRO A O 1
ATOM 1461 N N . ARG A 1 202 ? -7.857 2.994 -5.543 1.00 74.75 202 ARG A N 1
ATOM 1462 C CA . ARG A 1 202 ? -7.482 1.739 -6.191 1.00 74.75 202 ARG A CA 1
ATOM 1463 C C . ARG A 1 202 ? -8.008 0.532 -5.407 1.00 74.75 202 ARG A C 1
ATOM 1465 O O . ARG A 1 202 ? -8.104 -0.546 -5.963 1.00 74.75 202 ARG A O 1
ATOM 1472 N N . CYS A 1 203 ? -8.399 0.733 -4.148 1.00 76.75 203 CYS A N 1
ATOM 1473 C CA . CYS A 1 203 ? -9.199 -0.207 -3.372 1.00 76.75 203 CYS A CA 1
ATOM 1474 C C . CYS A 1 203 ? -10.542 0.445 -3.037 1.00 76.75 203 CYS A C 1
ATOM 1476 O O . CYS A 1 203 ? -10.562 1.546 -2.485 1.00 76.75 203 CYS A O 1
ATOM 1478 N N . GLY A 1 204 ? -11.641 -0.226 -3.382 1.00 71.44 204 GLY A N 1
ATOM 1479 C CA . GLY A 1 204 ? -13.007 0.271 -3.217 1.00 71.44 204 GLY A CA 1
ATOM 1480 C C . GLY A 1 204 ? -13.638 0.867 -4.480 1.00 71.44 204 GLY A C 1
ATOM 1481 O O . GLY A 1 204 ? -13.018 0.882 -5.545 1.00 71.44 204 GLY A O 1
ATOM 1482 N N . PRO A 1 205 ? -14.899 1.325 -4.386 1.00 68.00 205 PRO A N 1
ATOM 1483 C CA . PRO A 1 205 ? -15.664 1.804 -5.530 1.00 68.00 205 PRO A CA 1
ATOM 1484 C C . PRO A 1 205 ? -14.992 2.997 -6.216 1.00 68.00 205 PRO A C 1
ATOM 1486 O O . PRO A 1 205 ? -14.582 3.966 -5.560 1.00 68.00 205 PRO A O 1
ATOM 1489 N N . ALA A 1 206 ? -14.919 2.936 -7.548 1.00 66.19 206 ALA A N 1
ATOM 1490 C CA . ALA A 1 206 ? -14.357 4.002 -8.367 1.00 66.19 206 ALA A CA 1
ATOM 1491 C C . ALA A 1 206 ? -15.067 5.342 -8.092 1.00 66.19 206 ALA A C 1
ATOM 1493 O O . ALA A 1 206 ? -16.283 5.395 -7.925 1.00 66.19 206 ALA A O 1
ATOM 1494 N N . GLY A 1 207 ? -14.298 6.432 -8.036 1.00 60.22 207 GLY A N 1
ATOM 1495 C CA . GLY A 1 207 ? -14.829 7.791 -7.854 1.00 60.22 207 GLY A CA 1
ATOM 1496 C C . GLY A 1 207 ? -15.150 8.206 -6.412 1.00 60.22 207 GLY A C 1
ATOM 1497 O O . GLY A 1 207 ? -15.498 9.362 -6.192 1.00 60.22 207 GLY A O 1
ATOM 1498 N N . THR A 1 208 ? -15.005 7.321 -5.423 1.00 63.34 208 THR A N 1
ATOM 1499 C CA . THR A 1 208 ? -15.165 7.684 -4.000 1.00 63.34 208 THR A CA 1
ATOM 1500 C C . THR A 1 208 ? -13.833 8.135 -3.386 1.00 63.34 208 THR A C 1
ATOM 1502 O O . THR A 1 208 ? -12.795 8.091 -4.034 1.00 63.34 208 THR A O 1
ATOM 1505 N N . THR A 1 209 ? -13.797 8.588 -2.134 1.00 63.03 209 THR A N 1
ATOM 1506 C CA . THR A 1 209 ? -12.525 8.838 -1.421 1.00 63.03 209 THR A CA 1
ATOM 1507 C C . THR A 1 209 ? -11.985 7.589 -0.711 1.00 63.03 209 THR A C 1
ATOM 1509 O O . THR A 1 209 ? -10.944 7.671 -0.051 1.00 63.03 209 THR A O 1
ATOM 1512 N N . GLY A 1 210 ? -12.639 6.441 -0.929 1.00 70.50 210 GLY A N 1
ATOM 1513 C CA . GLY A 1 210 ? -12.470 5.178 -0.216 1.00 70.50 210 GLY A CA 1
ATOM 1514 C C . GLY A 1 210 ? -13.705 4.866 0.634 1.00 70.50 210 GLY A C 1
ATOM 1515 O O . GLY A 1 210 ? -14.561 5.728 0.833 1.00 70.50 210 GLY A O 1
ATOM 1516 N N . THR A 1 211 ? -13.805 3.637 1.134 1.00 83.62 211 THR A N 1
ATOM 1517 C CA . THR A 1 211 ? -14.833 3.234 2.105 1.00 83.62 211 THR A CA 1
ATOM 1518 C C . THR A 1 211 ? -14.175 2.871 3.430 1.00 83.62 211 THR A C 1
ATOM 1520 O O . THR A 1 211 ? -13.009 2.477 3.481 1.00 83.62 211 THR A O 1
ATOM 1523 N N . SER A 1 212 ? -14.897 3.060 4.531 1.00 86.31 212 SER A N 1
ATOM 1524 C CA . SER A 1 212 ? -14.339 2.907 5.876 1.00 86.31 212 SER A CA 1
ATOM 1525 C C . SER A 1 212 ? -14.028 1.453 6.237 1.00 86.31 212 SER A C 1
ATOM 1527 O O . SER A 1 212 ? -13.286 1.192 7.174 1.00 86.31 212 SER A O 1
ATOM 1529 N N . ASP A 1 213 ? -14.592 0.502 5.512 1.00 87.19 213 ASP A N 1
ATOM 1530 C CA . ASP A 1 213 ? -14.389 -0.931 5.675 1.00 87.19 213 ASP A CA 1
ATOM 1531 C C . ASP A 1 213 ? -13.264 -1.482 4.786 1.00 87.19 213 ASP A C 1
ATOM 1533 O O . ASP A 1 213 ? -12.849 -2.612 4.992 1.00 87.19 213 ASP A O 1
ATOM 1537 N N . ILE A 1 214 ? -12.725 -0.729 3.820 1.00 87.62 214 ILE A N 1
ATOM 1538 C CA . ILE A 1 214 ? -11.729 -1.261 2.875 1.00 87.62 214 ILE A CA 1
ATOM 1539 C C . ILE A 1 214 ? -10.299 -0.889 3.278 1.00 87.62 214 ILE A C 1
ATOM 1541 O O . ILE A 1 214 ? -9.978 0.273 3.556 1.00 87.62 214 ILE A O 1
ATOM 1545 N N . VAL A 1 215 ? -9.407 -1.882 3.236 1.00 88.69 215 VAL A N 1
ATOM 1546 C CA . VAL A 1 215 ? -7.965 -1.722 3.483 1.00 88.69 215 VAL A CA 1
ATOM 1547 C C . VAL A 1 215 ? -7.118 -2.417 2.419 1.00 88.69 215 VAL A C 1
ATOM 1549 O O . VAL A 1 215 ? -7.579 -3.315 1.712 1.00 88.69 215 VAL A O 1
ATOM 1552 N N . VAL A 1 216 ? -5.855 -2.000 2.309 1.00 90.44 216 VAL A N 1
ATOM 1553 C CA . VAL A 1 216 ? -4.864 -2.625 1.423 1.00 90.44 216 VAL A CA 1
ATOM 1554 C C . VAL A 1 216 ? -4.148 -3.747 2.178 1.00 90.44 216 VAL A C 1
ATOM 1556 O O . VAL A 1 216 ? -3.599 -3.521 3.257 1.00 90.44 216 VAL A O 1
ATOM 1559 N N . ARG A 1 217 ? -4.107 -4.948 1.594 1.00 91.56 217 ARG A N 1
ATOM 1560 C CA . ARG A 1 217 ? -3.320 -6.090 2.096 1.00 91.56 217 ARG A CA 1
ATOM 1561 C C . ARG A 1 217 ? -1.988 -6.259 1.380 1.00 91.56 217 ARG A C 1
ATOM 1563 O O . ARG A 1 217 ? -1.076 -6.855 1.942 1.00 91.56 217 ARG A O 1
ATOM 1570 N N . GLY A 1 218 ? -1.856 -5.740 0.165 1.00 92.94 218 GLY A N 1
ATOM 1571 C CA . GLY A 1 218 ? -0.621 -5.835 -0.599 1.00 92.94 218 GLY A CA 1
ATOM 1572 C C . GLY A 1 218 ? -0.830 -5.496 -2.062 1.00 92.94 218 GLY A C 1
ATOM 1573 O O . GLY A 1 218 ? -1.526 -4.530 -2.378 1.00 92.94 218 GLY A O 1
ATOM 1574 N N . TYR A 1 219 ? -0.235 -6.283 -2.954 1.00 92.50 219 TYR A N 1
ATOM 1575 C CA . TYR A 1 219 ? -0.339 -6.079 -4.395 1.00 92.50 219 TYR A CA 1
ATOM 1576 C C . TYR A 1 219 ? -0.045 -7.362 -5.186 1.00 92.50 219 TYR A C 1
ATOM 1578 O O . TYR A 1 219 ? 0.478 -8.339 -4.658 1.00 92.50 219 TYR A O 1
ATOM 1586 N N . ARG A 1 220 ? -0.362 -7.348 -6.477 1.00 90.88 220 ARG A N 1
ATOM 1587 C CA . ARG A 1 220 ? 0.048 -8.346 -7.469 1.00 90.88 220 ARG A CA 1
ATOM 1588 C C . ARG A 1 220 ? 0.953 -7.669 -8.470 1.00 90.88 220 ARG A C 1
ATOM 1590 O O . ARG A 1 220 ? 0.552 -6.660 -9.048 1.00 90.88 220 ARG A O 1
ATOM 1597 N N . ALA A 1 221 ? 2.168 -8.179 -8.622 1.00 88.69 221 ALA A N 1
ATOM 1598 C CA . ALA A 1 221 ? 3.088 -7.661 -9.618 1.00 88.69 221 ALA A CA 1
ATOM 1599 C C . ALA A 1 221 ? 2.665 -8.128 -11.014 1.00 88.69 221 ALA A C 1
ATOM 1601 O O . ALA A 1 221 ? 2.127 -9.220 -11.197 1.00 88.69 221 ALA A O 1
ATO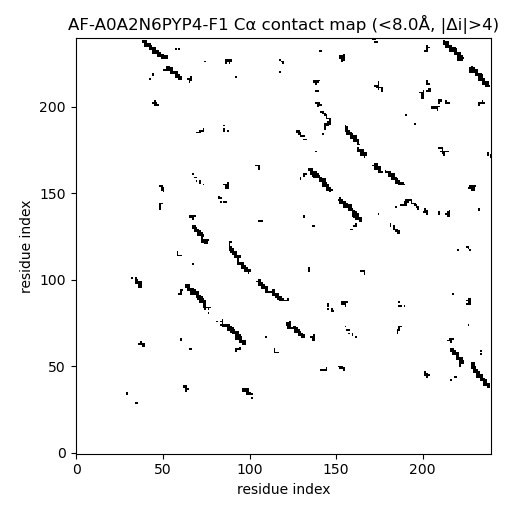M 1602 N N . GLN A 1 222 ? 2.954 -7.289 -11.994 1.00 84.50 222 GLN A N 1
ATOM 1603 C CA . GLN A 1 222 ? 2.884 -7.606 -13.409 1.00 84.50 222 GLN A CA 1
ATOM 1604 C C . GLN A 1 222 ? 4.323 -7.747 -13.889 1.00 84.50 222 GLN A C 1
ATOM 1606 O O . GLN A 1 222 ? 5.118 -6.810 -13.760 1.00 84.50 222 GLN A O 1
ATOM 1611 N N . SER A 1 223 ? 4.685 -8.932 -14.368 1.00 76.19 223 SER A N 1
ATOM 1612 C CA . SER A 1 223 ? 6.052 -9.223 -14.801 1.00 76.19 223 SER A CA 1
ATOM 1613 C C . SER A 1 223 ? 6.212 -8.973 -16.297 1.00 76.19 223 SER A C 1
ATOM 1615 O O . SER A 1 223 ? 5.428 -9.503 -17.084 1.00 76.19 223 SER A O 1
ATOM 1617 N N . GLY A 1 224 ? 7.246 -8.231 -16.703 1.00 63.47 224 GLY A N 1
ATOM 1618 C CA . GLY A 1 224 ? 7.539 -8.015 -18.128 1.00 63.47 224 GLY A CA 1
ATOM 1619 C C . GLY A 1 224 ? 9.015 -7.910 -18.510 1.00 63.47 224 GLY A C 1
ATOM 1620 O O . GLY A 1 224 ? 9.324 -7.579 -19.651 1.00 63.47 224 GLY A O 1
ATOM 1621 N N . GLY A 1 225 ? 9.925 -8.277 -17.601 1.00 68.44 225 GLY A N 1
ATOM 1622 C CA . GLY A 1 225 ? 11.334 -8.552 -17.912 1.00 68.44 225 GLY A CA 1
ATOM 1623 C C . GLY A 1 225 ? 12.320 -7.423 -17.603 1.00 68.44 225 GLY A C 1
ATOM 1624 O O . GLY A 1 225 ? 13.495 -7.707 -17.403 1.00 68.44 225 GLY A O 1
ATOM 1625 N N . GLU A 1 226 ? 11.864 -6.173 -17.490 1.00 72.94 226 GLU A N 1
ATOM 1626 C CA . GLU A 1 226 ? 12.723 -5.006 -17.199 1.00 72.94 226 GLU A CA 1
ATOM 1627 C C . GLU A 1 226 ? 12.616 -4.486 -15.757 1.00 72.94 226 GLU A C 1
ATOM 1629 O O . GLU A 1 226 ? 13.372 -3.607 -15.334 1.00 72.94 226 GLU A O 1
ATOM 1634 N N . GLY A 1 227 ? 11.659 -5.028 -15.011 1.00 82.31 227 GLY A N 1
ATOM 1635 C CA . GLY A 1 227 ? 11.284 -4.616 -13.672 1.00 82.31 227 GLY A CA 1
ATOM 1636 C C . GLY A 1 227 ? 9.840 -5.013 -13.390 1.00 82.31 227 GLY A C 1
ATOM 1637 O O . GLY A 1 227 ? 9.269 -5.896 -14.035 1.00 82.31 227 GLY A O 1
ATOM 1638 N N . ILE A 1 228 ? 9.240 -4.336 -12.419 1.00 87.56 22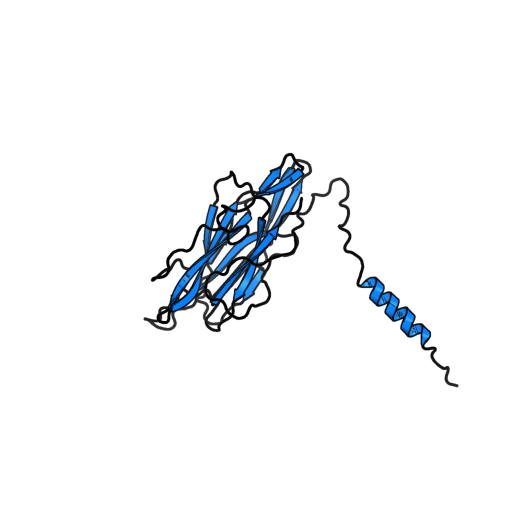8 ILE A N 1
ATOM 1639 C CA . ILE A 1 228 ? 7.799 -4.378 -12.203 1.00 87.56 228 ILE A CA 1
ATOM 1640 C C . ILE A 1 228 ? 7.176 -3.538 -13.318 1.00 87.56 228 ILE A C 1
ATOM 1642 O O . ILE A 1 228 ? 7.330 -2.321 -13.323 1.00 87.56 228 ILE A O 1
ATOM 1646 N N . ASP A 1 229 ? 6.488 -4.178 -14.261 1.00 85.56 229 ASP A N 1
ATOM 1647 C CA . ASP A 1 229 ? 5.816 -3.502 -15.381 1.00 85.56 229 ASP A CA 1
ATOM 1648 C C . ASP A 1 229 ? 4.521 -2.828 -14.940 1.00 85.56 229 ASP A C 1
ATOM 1650 O O . ASP A 1 229 ? 4.090 -1.827 -15.506 1.00 85.56 229 ASP A O 1
ATOM 1654 N N . GLY A 1 230 ? 3.918 -3.355 -13.884 1.00 87.81 230 GLY A N 1
ATOM 1655 C CA . GLY A 1 230 ? 2.713 -2.837 -13.275 1.00 87.81 230 GLY A CA 1
ATOM 1656 C C . GLY A 1 230 ? 2.419 -3.526 -11.953 1.00 87.81 230 GLY A C 1
ATOM 1657 O O . GLY A 1 230 ? 3.045 -4.526 -11.598 1.00 87.81 230 GLY A O 1
ATOM 1658 N N . PHE A 1 231 ? 1.456 -3.002 -11.208 1.00 89.50 231 PHE A N 1
ATOM 1659 C CA . PHE A 1 231 ? 0.906 -3.706 -10.060 1.00 89.50 231 PHE A CA 1
ATOM 1660 C C . PHE A 1 231 ? -0.579 -3.424 -9.868 1.00 89.50 231 PHE A C 1
ATOM 1662 O O . PHE A 1 231 ? -1.051 -2.307 -10.078 1.00 89.50 231 PHE A O 1
ATOM 1669 N N . ASN A 1 232 ? -1.308 -4.437 -9.413 1.00 89.56 232 ASN A N 1
ATOM 1670 C CA . ASN A 1 232 ? -2.681 -4.303 -8.943 1.00 89.56 232 ASN A CA 1
ATOM 1671 C C . ASN A 1 232 ? -2.674 -4.321 -7.420 1.00 89.56 232 ASN A C 1
ATOM 1673 O O . ASN A 1 232 ? -2.124 -5.255 -6.838 1.00 89.56 232 ASN A O 1
ATOM 1677 N N . PRO A 1 233 ? -3.274 -3.339 -6.742 1.00 89.38 233 PRO A N 1
ATOM 1678 C CA . PRO A 1 233 ? -3.455 -3.417 -5.301 1.00 89.38 233 PRO A CA 1
ATOM 1679 C C . PRO A 1 233 ? -4.245 -4.663 -4.913 1.00 89.38 233 PRO A C 1
ATOM 1681 O O . PRO A 1 233 ? -5.231 -5.001 -5.562 1.00 89.38 233 PRO A O 1
ATOM 1684 N N . SER A 1 234 ? -3.813 -5.337 -3.853 1.00 91.19 234 SER A N 1
ATOM 1685 C CA . SER A 1 234 ? -4.609 -6.367 -3.197 1.00 91.19 234 SER A CA 1
ATOM 1686 C C . SER A 1 234 ? -5.360 -5.717 -2.046 1.00 91.19 234 SER A C 1
ATOM 1688 O O . SER A 1 234 ? -4.759 -5.160 -1.121 1.00 91.19 234 SER A O 1
ATOM 1690 N N . CYS A 1 235 ? -6.679 -5.754 -2.141 1.00 88.81 235 CYS A N 1
ATOM 1691 C CA . CYS A 1 235 ? -7.615 -5.069 -1.270 1.00 88.81 235 CYS A CA 1
ATOM 1692 C C . CYS A 1 235 ? -8.428 -6.094 -0.479 1.00 88.81 235 CYS A C 1
ATOM 1694 O O . CYS A 1 235 ? -8.580 -7.235 -0.905 1.00 88.81 235 CYS A O 1
ATOM 1696 N N . THR A 1 236 ? -8.980 -5.697 0.660 1.00 88.94 236 THR A N 1
ATOM 1697 C CA . THR A 1 236 ? -9.922 -6.518 1.432 1.00 88.94 236 THR A CA 1
ATOM 1698 C C . THR A 1 236 ? -10.933 -5.629 2.149 1.00 88.94 236 THR A C 1
ATOM 1700 O O . THR A 1 236 ? -10.747 -4.411 2.220 1.00 88.94 236 THR A O 1
ATOM 1703 N N . THR A 1 237 ? -11.975 -6.244 2.695 1.00 88.19 237 THR A N 1
ATOM 1704 C CA . THR A 1 237 ? -12.920 -5.616 3.615 1.00 88.19 237 THR A CA 1
ATOM 1705 C C . THR A 1 237 ? -12.646 -6.049 5.054 1.00 88.19 237 THR A C 1
ATOM 1707 O O . THR A 1 237 ? -12.244 -7.182 5.326 1.00 88.19 237 THR A O 1
ATOM 1710 N N . ILE A 1 238 ? -12.864 -5.127 5.985 1.00 87.19 238 ILE A N 1
ATOM 1711 C CA . ILE A 1 238 ? -13.012 -5.402 7.407 1.00 87.19 238 ILE A CA 1
ATOM 1712 C C . ILE A 1 238 ? -14.472 -5.836 7.586 1.00 87.19 238 ILE A C 1
ATOM 1714 O O . ILE A 1 238 ? -15.361 -5.015 7.346 1.00 87.19 238 ILE A O 1
ATOM 1718 N N . PRO A 1 239 ? -14.734 -7.105 7.928 1.00 79.62 239 PRO A N 1
ATOM 1719 C CA . PRO A 1 239 ? -16.087 -7.572 8.174 1.00 79.62 239 PRO A CA 1
ATOM 1720 C C . PRO A 1 239 ? -16.684 -6.895 9.409 1.00 79.62 239 PRO A C 1
ATOM 1722 O O . PRO A 1 239 ? -15.957 -6.349 10.243 1.00 79.62 239 PRO A O 1
ATOM 1725 N N . ASP A 1 240 ? -18.011 -6.920 9.465 1.00 70.06 240 ASP A N 1
ATOM 1726 C CA . ASP A 1 240 ? -18.814 -6.383 10.566 1.00 70.06 240 ASP A CA 1
ATOM 1727 C C . ASP A 1 240 ? -18.645 -7.209 11.851 1.00 70.06 240 ASP A C 1
ATOM 1729 O O . ASP A 1 240 ? -18.536 -8.458 11.751 1.00 70.06 240 ASP A O 1
#

Sequence (240 aa):
MLSPRRPWAVATMLALVLGSLVAPVLPATAAPGDPAQLYLGVSYEGPIVGSAKDLTAPTECPANSVLTAVRTENRTAEAPGSTGNSILTRFSLQCSTITLSNAGVITATVNPTWVEGPVYDQSRGNVQTATCPANTFVHRITGTTFVGDNGARWPSSVQITCRPMTFTAAGELRINLAAPPTVLTAGENFNTNGGLDTPTPRCGPAGTTGTSDIVVRGYRAQSGGEGIDGFNPSCTTIPD